Protein AF-M3AR26-F1 (afdb_monomer_lite)

Radius of gyration: 18.72 Å; chains: 1; bounding box: 49×41×53 Å

pLDDT: mean 81.19, std 11.2, range [50.22, 96.88]

Foldseek 3Di:
DQVLLLLLLVLLLLVLLLVLLVVLLVPADQDPDPCSCVDLSNLSNVLSVVSNVLSVVSNVLSVVVCVVVCQQVCWDQDPPPGIGRNSCVSNVDNDPLSVLLSVQSDDDNLLSLLSVLQVLVVLLVVLVVVVVVDDPDDDDDCCRPPVSCSSPDPVSVVSSVSSVVSSVVVCVVVVPDCVDPVNVSSVVSNVSSVVSSVVSDDDD

InterPro domains:
  IPR016084 Haem oxygenase-like, multi-helical [G3DSA:1.20.910.10] (1-202)
  IPR016084 Haem oxygenase-like, multi-helical [SSF48613] (2-202)
  IPR053261 Regulatory protein for polyketide-peptide biosynthesis [PTHR41813] (2-204)

Sequence (204 aa):
PKLKRWLAQDRIYALSYTTFIGSLLSQISIPHGSNRETSIEWRVVDILIEGLGNIRGEIALFESSAREEGWLEERRFVRGVGLRGSWEVAACWSSPQTRNYQDLFAGAILVGLTILWAPEECYLRAWRFALGKVKVGKEADVMQRVFIPNWSSREFETFVRKLGGLVNEMATKCGVEERGWVWKECEAAWRQVIWVEKEFWPDV

Secondary structure (DSSP, 8-state):
-HHHHHHHHHHHHHHHHHHHHHHHHHH-----STTGGGSHHHHHHHHHHHHHHHHHHHHHHHHHHHHHTTTTTSEEEETTTEEEEHHHHHTSS--HHHHHHHHHT-S-HHHHHHHHHHHHHHHHHHHHHHHTTPPBTBPPPHIIIIIHHHHTSHHHHHHHHHHHHHHHHHHHHTT--TTSHHHHHHHHHHHHHHHHHHHHS---

Organism: Pseudocercospora fijiensis (strain CIRAD86) (NCBI:txid383855)

Structure (mmCIF, N/CA/C/O backbone):
data_AF-M3AR26-F1
#
_entry.id   AF-M3AR26-F1
#
loop_
_atom_site.group_PDB
_atom_site.id
_atom_site.type_symbol
_atom_site.label_atom_id
_atom_site.label_alt_id
_atom_site.label_comp_id
_atom_site.label_asym_id
_atom_site.label_entity_id
_atom_site.label_seq_id
_atom_site.pdbx_PDB_ins_code
_atom_site.Cartn_x
_atom_site.Cartn_y
_atom_site.Cartn_z
_atom_site.occupancy
_atom_site.B_iso_or_equiv
_atom_site.auth_seq_id
_atom_site.auth_comp_id
_atom_site.auth_asym_id
_atom_site.auth_atom_id
_atom_site.pdbx_PDB_model_num
ATOM 1 N N . PRO A 1 1 ? -16.736 -4.350 18.086 1.00 67.25 1 PRO A N 1
ATOM 2 C CA . PRO A 1 1 ? -16.211 -5.700 17.733 1.00 67.25 1 PRO A CA 1
ATOM 3 C C . PRO A 1 1 ? -15.681 -5.820 16.296 1.00 67.25 1 PRO A C 1
ATOM 5 O O . PRO A 1 1 ? -14.539 -6.230 16.132 1.00 67.25 1 PRO A O 1
ATOM 8 N N . LYS A 1 2 ? -16.476 -5.444 15.277 1.00 78.25 2 LYS A N 1
ATOM 9 C CA . LYS A 1 2 ? -16.055 -5.484 13.862 1.00 78.25 2 LYS A CA 1
ATOM 10 C C . LYS A 1 2 ? -14.875 -4.543 13.569 1.00 78.25 2 LYS A C 1
ATOM 12 O O . LYS A 1 2 ? -13.876 -5.003 13.039 1.00 78.25 2 LYS A O 1
ATOM 17 N N . LEU A 1 3 ? -14.937 -3.293 14.046 1.00 78.06 3 LEU A N 1
ATOM 18 C CA . LEU A 1 3 ? -13.850 -2.310 13.909 1.00 78.06 3 LEU A CA 1
ATOM 19 C C . LEU A 1 3 ? -12.515 -2.801 14.494 1.00 78.06 3 LEU A C 1
ATOM 21 O O . LEU A 1 3 ? -11.509 -2.815 13.801 1.00 78.06 3 LEU A O 1
ATOM 25 N N . LYS A 1 4 ? -12.526 -3.280 15.748 1.00 78.50 4 LYS A N 1
ATOM 26 C CA . LYS A 1 4 ? -11.337 -3.853 16.407 1.00 78.50 4 LYS A CA 1
ATOM 27 C C . LYS A 1 4 ? -10.718 -4.995 15.591 1.00 78.50 4 LYS A C 1
ATOM 29 O O . LYS A 1 4 ? -9.504 -5.115 15.525 1.00 78.50 4 LYS A O 1
ATOM 34 N N . ARG A 1 5 ? -11.559 -5.844 14.988 1.00 81.44 5 ARG A N 1
ATOM 35 C CA . ARG A 1 5 ? -11.109 -6.972 14.167 1.00 81.44 5 ARG A CA 1
ATOM 36 C C . ARG A 1 5 ? -10.517 -6.508 12.841 1.00 81.44 5 ARG A C 1
ATOM 38 O O . ARG A 1 5 ? -9.477 -7.025 12.467 1.00 81.44 5 ARG A O 1
ATOM 45 N N . TRP A 1 6 ? -11.155 -5.550 12.173 1.00 84.19 6 TRP A N 1
ATOM 46 C CA . TRP A 1 6 ? -10.640 -4.960 10.938 1.00 84.19 6 TRP A CA 1
ATOM 47 C C . TRP A 1 6 ? -9.276 -4.297 11.176 1.00 84.19 6 TRP A C 1
ATOM 49 O O . TRP A 1 6 ? -8.302 -4.712 10.565 1.00 84.19 6 TRP A O 1
ATOM 59 N N . LEU A 1 7 ? -9.163 -3.414 12.174 1.00 82.94 7 LEU A N 1
ATOM 60 C CA . LEU A 1 7 ? -7.901 -2.758 12.543 1.00 82.94 7 LEU A CA 1
ATOM 61 C C . LEU A 1 7 ? -6.782 -3.761 12.882 1.00 82.94 7 LEU A C 1
ATOM 63 O O . LEU A 1 7 ? -5.627 -3.564 12.516 1.00 82.94 7 LEU A O 1
ATOM 67 N N . ALA A 1 8 ? -7.109 -4.858 13.570 1.00 81.19 8 ALA A N 1
ATOM 68 C CA . ALA A 1 8 ? -6.124 -5.886 13.896 1.00 81.19 8 ALA A CA 1
ATOM 69 C C . ALA A 1 8 ? -5.601 -6.617 12.648 1.00 81.19 8 ALA A C 1
ATOM 71 O O . ALA A 1 8 ? -4.424 -6.969 12.596 1.00 81.19 8 ALA A O 1
ATOM 72 N N . GLN A 1 9 ? -6.460 -6.839 11.649 1.00 83.56 9 GLN A N 1
ATOM 73 C CA . GLN A 1 9 ? -6.069 -7.431 10.367 1.00 83.56 9 GLN A CA 1
ATOM 74 C C . GLN A 1 9 ? -5.289 -6.437 9.504 1.00 83.56 9 GLN A C 1
ATOM 76 O O . GLN A 1 9 ? -4.297 -6.826 8.892 1.00 83.56 9 GLN A O 1
ATOM 81 N N . ASP A 1 10 ? -5.677 -5.164 9.533 1.00 82.38 10 ASP A N 1
ATOM 82 C CA . ASP A 1 10 ? -4.990 -4.075 8.835 1.00 82.38 10 ASP A CA 1
ATOM 83 C C . ASP A 1 10 ? -3.559 -3.896 9.347 1.00 82.38 10 ASP A C 1
ATOM 85 O O . ASP A 1 10 ? -2.609 -3.797 8.576 1.00 82.38 10 ASP A O 1
ATOM 89 N N . ARG A 1 11 ? -3.353 -4.047 10.660 1.00 84.06 11 ARG A N 1
ATOM 90 C CA . ARG A 1 11 ? -2.006 -4.092 11.236 1.00 84.06 11 ARG A CA 1
ATOM 91 C C . ARG A 1 11 ? -1.173 -5.280 10.730 1.00 84.06 11 ARG A C 1
ATOM 93 O O . ARG A 1 11 ? 0.025 -5.124 10.512 1.00 84.06 11 ARG A O 1
ATOM 100 N N . ILE A 1 12 ? -1.747 -6.477 10.573 1.00 81.62 12 ILE A N 1
ATOM 101 C CA . ILE A 1 12 ? -1.003 -7.647 10.050 1.00 81.62 12 ILE A CA 1
ATOM 102 C C . ILE A 1 12 ? -0.620 -7.430 8.585 1.00 81.62 12 ILE A C 1
ATOM 104 O O . ILE A 1 12 ? 0.501 -7.751 8.175 1.00 81.62 12 ILE A O 1
ATOM 108 N N . TYR A 1 13 ? -1.546 -6.873 7.809 1.00 80.81 13 TYR A N 1
ATOM 109 C CA . TYR A 1 13 ? -1.295 -6.443 6.443 1.00 80.81 13 TYR A CA 1
ATOM 110 C C . TYR A 1 13 ? -0.130 -5.435 6.394 1.00 80.81 13 TYR A C 1
ATOM 112 O O . TYR A 1 13 ? 0.878 -5.704 5.736 1.00 80.81 13 TYR A O 1
ATOM 120 N N . ALA A 1 14 ? -0.183 -4.375 7.206 1.00 82.25 14 ALA A N 1
ATOM 121 C CA . ALA A 1 14 ? 0.853 -3.345 7.303 1.00 82.25 14 ALA A CA 1
ATOM 122 C C . ALA A 1 14 ? 2.243 -3.897 7.681 1.00 82.25 14 ALA A C 1
ATOM 124 O O . ALA A 1 14 ? 3.266 -3.497 7.121 1.00 82.25 14 ALA A O 1
ATOM 125 N N . LEU A 1 15 ? 2.304 -4.874 8.592 1.00 81.31 15 LEU A N 1
ATOM 126 C CA . LEU A 1 15 ? 3.561 -5.550 8.942 1.00 81.31 15 LEU A CA 1
ATOM 127 C C . LEU A 1 15 ? 4.181 -6.282 7.743 1.00 81.31 15 LEU A C 1
ATOM 129 O O . LEU A 1 15 ? 5.400 -6.282 7.577 1.00 81.31 15 LEU A O 1
ATOM 133 N N . SER A 1 16 ? 3.347 -6.874 6.890 1.00 82.81 16 SER A N 1
ATOM 134 C CA . SER A 1 16 ? 3.792 -7.615 5.702 1.00 82.81 16 SER A CA 1
ATOM 135 C C . SER A 1 16 ? 4.307 -6.682 4.605 1.00 82.81 16 SER A C 1
ATOM 137 O O . SER A 1 16 ? 5.255 -7.016 3.894 1.00 82.81 16 SER A O 1
ATOM 139 N N . TYR A 1 17 ? 3.739 -5.478 4.535 1.00 83.88 17 TYR A N 1
ATOM 140 C CA . TYR A 1 17 ? 4.161 -4.397 3.647 1.00 83.88 17 TYR A CA 1
ATOM 141 C C . TYR A 1 17 ? 5.643 -4.032 3.817 1.00 83.88 17 TYR A C 1
ATOM 143 O O . TYR A 1 17 ? 6.342 -3.762 2.844 1.00 83.88 17 TYR A O 1
ATOM 151 N N . THR A 1 18 ? 6.157 -4.091 5.052 1.00 84.94 18 THR A N 1
ATOM 152 C CA . THR A 1 18 ? 7.571 -3.797 5.347 1.00 84.94 18 THR A CA 1
ATOM 153 C C . THR A 1 18 ? 8.504 -4.788 4.647 1.00 84.94 18 THR A C 1
ATOM 155 O O . THR A 1 18 ? 9.468 -4.392 3.990 1.00 84.94 18 THR A O 1
ATOM 158 N N . THR A 1 19 ? 8.211 -6.086 4.758 1.00 85.75 19 THR A N 1
ATOM 159 C CA . THR A 1 19 ? 8.996 -7.138 4.099 1.00 85.75 19 THR A CA 1
ATOM 160 C C . THR A 1 19 ? 8.861 -7.057 2.582 1.00 85.75 19 THR A C 1
ATOM 162 O O . THR A 1 19 ? 9.853 -7.218 1.871 1.00 85.75 19 THR A O 1
ATOM 165 N N . PHE A 1 20 ? 7.662 -6.748 2.085 1.00 87.00 20 PHE A N 1
ATOM 166 C CA . PHE A 1 20 ? 7.419 -6.565 0.661 1.00 87.00 20 PHE A CA 1
ATOM 167 C C . PHE A 1 20 ? 8.247 -5.425 0.066 1.00 87.00 20 PHE A C 1
ATOM 169 O O . PHE A 1 20 ? 8.997 -5.660 -0.882 1.00 87.00 20 PHE A O 1
ATOM 176 N N . ILE A 1 21 ? 8.196 -4.224 0.649 1.00 89.00 21 ILE A N 1
ATOM 177 C CA . ILE A 1 21 ? 9.002 -3.092 0.174 1.00 89.00 21 ILE A CA 1
ATOM 178 C C . ILE A 1 21 ? 10.500 -3.423 0.248 1.00 89.00 21 ILE A C 1
ATOM 180 O O . ILE A 1 21 ? 11.241 -3.115 -0.685 1.00 89.00 21 ILE A O 1
ATOM 184 N N . GLY A 1 22 ? 10.947 -4.115 1.302 1.00 88.12 22 GLY A N 1
ATOM 185 C CA . GLY A 1 22 ? 12.322 -4.613 1.393 1.00 88.12 22 GLY A CA 1
ATOM 186 C C . GLY A 1 22 ? 12.714 -5.510 0.211 1.00 88.12 22 GLY A C 1
ATOM 187 O O . GLY A 1 22 ? 13.807 -5.368 -0.339 1.00 88.12 22 GLY A O 1
ATOM 188 N N . SER A 1 23 ? 11.807 -6.384 -0.236 1.00 89.00 23 SER A N 1
ATOM 189 C CA . SER A 1 23 ? 12.031 -7.220 -1.420 1.00 89.00 23 SER A CA 1
ATOM 190 C C . SER A 1 23 ? 12.115 -6.399 -2.713 1.00 89.00 23 SER A C 1
ATOM 192 O O . SER A 1 23 ? 12.981 -6.678 -3.539 1.00 89.00 23 SER A O 1
ATOM 194 N N . LEU A 1 24 ? 11.306 -5.344 -2.872 1.00 87.81 24 LEU A N 1
ATOM 195 C CA . LEU A 1 24 ? 11.364 -4.458 -4.043 1.00 87.81 24 LEU A CA 1
ATOM 196 C C . LEU A 1 24 ? 12.667 -3.660 -4.080 1.00 87.81 24 LEU A C 1
ATOM 198 O O . LEU A 1 24 ? 13.322 -3.609 -5.119 1.00 87.81 24 LEU A O 1
ATOM 202 N N . LEU A 1 25 ? 13.081 -3.107 -2.937 1.00 88.69 25 LEU A N 1
ATOM 203 C CA . LEU A 1 25 ? 14.361 -2.412 -2.795 1.00 88.69 25 LEU A CA 1
ATOM 204 C C . LEU A 1 25 ? 15.532 -3.312 -3.200 1.00 88.69 25 LEU A C 1
ATOM 206 O O . LEU A 1 25 ? 16.446 -2.854 -3.879 1.00 88.69 25 LEU A O 1
ATOM 210 N N . SER A 1 26 ? 15.482 -4.601 -2.848 1.00 87.38 26 SER A N 1
ATOM 211 C CA . SER A 1 26 ? 16.547 -5.551 -3.191 1.00 87.38 26 SER A CA 1
ATOM 212 C C . SER A 1 26 ? 16.692 -5.822 -4.697 1.00 87.38 26 SER A C 1
ATOM 214 O O . SER A 1 26 ? 17.745 -6.286 -5.129 1.00 87.38 26 SER A O 1
ATOM 216 N N . GLN A 1 27 ? 15.662 -5.529 -5.501 1.00 82.31 27 GLN A N 1
ATOM 217 C CA . GLN A 1 27 ? 15.676 -5.719 -6.956 1.00 82.31 27 GLN A CA 1
ATOM 218 C C . GLN A 1 27 ? 16.223 -4.500 -7.719 1.00 82.31 27 GLN A C 1
ATOM 220 O O . GLN A 1 27 ? 16.493 -4.602 -8.916 1.00 82.31 27 GLN A O 1
ATOM 225 N N . ILE A 1 28 ? 16.370 -3.342 -7.066 1.00 81.94 28 ILE A N 1
ATOM 226 C CA . ILE A 1 28 ? 16.765 -2.096 -7.733 1.00 81.94 28 ILE A CA 1
ATOM 227 C C . ILE A 1 28 ? 18.286 -1.987 -7.800 1.00 81.94 28 ILE A C 1
ATOM 229 O O . ILE A 1 28 ? 18.977 -2.005 -6.783 1.00 81.94 28 ILE A O 1
ATOM 233 N N . SER A 1 29 ? 18.808 -1.785 -9.009 1.00 74.06 29 SER A N 1
ATOM 234 C CA . SER A 1 29 ? 20.205 -1.412 -9.222 1.00 74.06 29 SER A CA 1
ATOM 235 C C . SER A 1 29 ? 20.308 0.099 -9.426 1.00 74.06 29 SER A C 1
ATOM 237 O O . SER A 1 29 ? 19.853 0.625 -10.438 1.00 74.06 29 SER A O 1
ATOM 239 N N . ILE A 1 30 ? 20.877 0.812 -8.450 1.00 74.06 30 ILE A N 1
ATOM 240 C CA . ILE A 1 30 ? 21.045 2.267 -8.531 1.00 74.06 30 ILE A CA 1
ATOM 241 C C . ILE A 1 30 ? 22.207 2.603 -9.483 1.00 74.06 30 ILE A C 1
ATOM 243 O O . ILE A 1 30 ? 23.325 2.127 -9.259 1.00 74.06 30 ILE A O 1
ATOM 247 N N . PRO A 1 31 ? 22.004 3.470 -10.495 1.00 70.25 31 PRO A N 1
ATOM 248 C CA . PRO A 1 31 ? 23.080 3.907 -11.379 1.00 70.25 31 PRO A CA 1
ATOM 249 C C . PRO A 1 31 ? 24.221 4.616 -10.629 1.00 70.25 31 PRO A C 1
ATOM 251 O O . PRO A 1 31 ? 23.993 5.445 -9.749 1.00 70.25 31 PRO A O 1
ATOM 254 N N . HIS A 1 32 ? 25.471 4.358 -11.024 1.00 65.38 32 HIS A N 1
ATOM 255 C CA . HIS A 1 32 ? 26.661 4.967 -10.402 1.00 65.38 32 HIS A CA 1
ATOM 256 C C . HIS A 1 32 ? 27.011 6.372 -10.933 1.00 65.38 32 HIS A C 1
ATOM 258 O O . HIS A 1 32 ? 27.933 7.010 -10.426 1.00 65.38 32 HIS A O 1
ATOM 264 N N . GLY A 1 33 ? 26.303 6.855 -11.958 1.00 70.88 33 GLY A N 1
ATOM 265 C CA . GLY A 1 33 ? 26.574 8.138 -12.611 1.00 70.88 33 GLY A CA 1
ATOM 266 C C . GLY A 1 33 ? 26.320 9.359 -11.720 1.00 70.88 33 GLY A C 1
ATOM 267 O O . GLY A 1 33 ? 25.602 9.302 -10.721 1.00 70.88 33 GLY A O 1
ATOM 268 N N . SER A 1 34 ? 26.882 10.504 -12.113 1.00 69.00 34 SER A N 1
ATOM 269 C CA . SER A 1 34 ? 26.680 11.793 -11.430 1.00 69.00 34 SER A CA 1
ATOM 270 C C . SER A 1 34 ? 25.241 12.314 -11.515 1.00 69.00 34 SER A C 1
ATOM 272 O O . SER A 1 34 ? 24.845 13.143 -10.707 1.00 69.00 34 SER A O 1
ATOM 274 N N . ASN A 1 35 ? 24.443 11.805 -12.455 1.00 72.62 35 ASN A N 1
ATOM 275 C CA . ASN A 1 35 ? 23.028 12.125 -12.637 1.00 72.62 35 ASN A CA 1
ATOM 276 C C . ASN A 1 35 ? 22.079 11.099 -11.989 1.00 72.62 35 ASN A C 1
ATOM 278 O O . ASN A 1 35 ? 20.895 11.081 -12.310 1.00 72.62 35 ASN A O 1
ATOM 282 N N . ARG A 1 36 ? 22.565 10.229 -11.092 1.00 73.69 36 ARG A N 1
ATOM 283 C CA . ARG A 1 36 ? 21.733 9.173 -10.488 1.00 73.69 36 ARG A CA 1
ATOM 284 C C . ARG A 1 36 ? 20.484 9.701 -9.779 1.00 73.69 36 ARG A C 1
ATOM 286 O O . ARG A 1 36 ? 19.463 9.036 -9.828 1.00 73.69 36 ARG A O 1
ATOM 293 N N . GLU A 1 37 ? 20.526 10.897 -9.194 1.00 78.00 37 GLU A N 1
ATOM 294 C CA . GLU A 1 37 ? 19.394 11.497 -8.465 1.00 78.00 37 GLU A CA 1
ATOM 295 C C . GLU A 1 37 ? 18.187 11.799 -9.370 1.00 78.00 37 GLU A C 1
ATOM 297 O O . GLU A 1 37 ? 17.056 11.874 -8.901 1.00 78.00 37 GLU A O 1
ATOM 302 N N . THR A 1 38 ? 18.402 11.929 -10.684 1.00 82.00 38 THR A N 1
ATOM 303 C CA . THR A 1 38 ? 17.321 12.121 -11.664 1.00 82.00 38 THR A CA 1
ATOM 304 C C . THR A 1 38 ? 16.878 10.815 -12.325 1.00 82.00 38 THR A C 1
ATOM 306 O O . THR A 1 38 ? 15.926 10.811 -13.113 1.00 82.00 38 THR A O 1
ATOM 309 N N . SER A 1 39 ? 17.543 9.698 -12.007 1.00 79.62 39 SER A N 1
ATOM 310 C CA . SER A 1 39 ? 17.180 8.373 -12.509 1.00 79.62 39 SER A CA 1
ATOM 311 C C . SER A 1 39 ? 15.840 7.911 -11.936 1.00 79.62 39 SER A C 1
ATOM 313 O O . SER A 1 39 ? 15.402 8.350 -10.867 1.00 79.62 39 SER A O 1
ATOM 315 N N . ILE A 1 40 ? 15.160 7.024 -12.664 1.00 81.50 40 ILE A N 1
ATOM 316 C CA . ILE A 1 40 ? 13.894 6.476 -12.172 1.00 81.50 40 ILE A CA 1
ATOM 317 C C . ILE A 1 40 ? 14.143 5.527 -11.005 1.00 81.50 40 ILE A C 1
ATOM 319 O O . ILE A 1 40 ? 13.370 5.520 -10.060 1.00 81.50 40 ILE A O 1
ATOM 323 N N . GLU A 1 41 ? 15.250 4.796 -11.034 1.00 81.62 41 GLU A N 1
ATOM 324 C CA . GLU A 1 41 ? 15.686 3.871 -9.998 1.00 81.62 41 GLU A CA 1
ATOM 325 C C . GLU A 1 41 ? 15.853 4.598 -8.663 1.00 81.62 41 GLU A C 1
ATOM 327 O O . GLU A 1 41 ? 15.333 4.140 -7.650 1.00 81.62 41 GLU A O 1
ATOM 332 N N . TRP A 1 42 ? 16.493 5.772 -8.669 1.00 85.75 42 TRP A N 1
ATOM 333 C CA . TRP A 1 42 ? 16.645 6.603 -7.472 1.00 85.75 42 TRP A CA 1
ATOM 334 C C . TRP A 1 42 ? 15.299 7.091 -6.934 1.00 85.75 42 TRP A C 1
ATOM 336 O O . TRP A 1 42 ? 15.006 6.929 -5.755 1.00 85.75 42 TRP A O 1
ATOM 346 N N . ARG A 1 43 ? 14.427 7.602 -7.811 1.00 89.94 43 ARG A N 1
ATOM 347 C CA . ARG A 1 43 ? 13.085 8.065 -7.417 1.00 89.94 43 ARG A CA 1
ATOM 348 C C . ARG A 1 43 ? 12.181 6.927 -6.931 1.00 89.94 43 ARG A C 1
ATOM 350 O O . ARG A 1 43 ? 11.336 7.147 -6.067 1.00 89.94 43 ARG A O 1
ATOM 357 N N . VAL A 1 44 ? 12.345 5.720 -7.474 1.00 85.94 44 VAL A N 1
ATOM 358 C CA . VAL A 1 44 ? 11.653 4.514 -7.002 1.00 85.94 44 VAL A CA 1
ATOM 359 C C . VAL A 1 44 ? 12.179 4.112 -5.622 1.00 85.94 44 VAL A C 1
ATOM 361 O O . VAL A 1 44 ? 11.388 3.777 -4.749 1.00 85.94 44 VAL A O 1
ATOM 364 N N . VAL A 1 45 ? 13.486 4.193 -5.369 1.00 89.31 45 VAL A N 1
ATOM 365 C CA . VAL A 1 45 ? 14.030 3.976 -4.018 1.00 89.31 45 VAL A CA 1
ATOM 366 C C . VAL A 1 45 ? 13.467 5.003 -3.034 1.00 89.31 45 VAL A C 1
ATOM 368 O O . VAL A 1 45 ? 12.999 4.610 -1.966 1.00 89.31 45 VAL A O 1
ATOM 371 N N . ASP A 1 46 ? 13.425 6.284 -3.407 1.00 92.56 46 ASP A N 1
ATOM 372 C CA . ASP A 1 46 ? 12.878 7.348 -2.558 1.00 92.56 46 ASP A CA 1
ATOM 373 C C . ASP A 1 46 ? 11.407 7.090 -2.191 1.00 92.56 46 ASP A C 1
ATOM 375 O O . ASP A 1 46 ? 11.056 7.161 -1.013 1.00 92.56 46 ASP A O 1
ATOM 379 N N . ILE A 1 47 ? 10.549 6.722 -3.157 1.00 92.75 47 ILE A N 1
ATOM 380 C CA . ILE A 1 47 ? 9.127 6.455 -2.867 1.00 92.75 47 ILE A CA 1
ATOM 381 C C . ILE A 1 47 ? 8.935 5.192 -2.018 1.00 92.75 47 ILE A C 1
ATOM 383 O O . ILE A 1 47 ? 8.028 5.141 -1.190 1.00 92.75 47 ILE A O 1
ATOM 387 N N . LEU A 1 48 ? 9.788 4.176 -2.185 1.00 92.31 48 LEU A N 1
ATOM 388 C CA . LEU A 1 48 ? 9.757 2.963 -1.366 1.00 92.31 48 LEU A CA 1
ATOM 389 C C . LEU A 1 48 ? 10.192 3.258 0.078 1.00 92.31 48 LEU A C 1
ATOM 391 O O . LEU A 1 48 ? 9.579 2.755 1.020 1.00 92.31 48 LEU A O 1
ATOM 395 N N . ILE A 1 49 ? 11.202 4.110 0.273 1.00 92.62 49 ILE A N 1
ATOM 396 C CA . ILE A 1 49 ? 11.617 4.579 1.604 1.00 92.62 49 ILE A CA 1
ATOM 397 C C . ILE A 1 49 ? 10.520 5.443 2.242 1.00 92.62 49 ILE A C 1
ATOM 399 O O . ILE A 1 49 ? 10.219 5.258 3.423 1.00 92.62 49 ILE A O 1
ATOM 403 N N . GLU A 1 50 ? 9.890 6.341 1.477 1.00 92.50 50 GLU A N 1
ATOM 404 C CA . GLU A 1 50 ? 8.730 7.126 1.925 1.00 92.50 50 GLU A CA 1
ATOM 405 C C . GLU A 1 50 ? 7.588 6.191 2.366 1.00 92.50 50 GLU A C 1
ATOM 407 O O . GLU A 1 50 ? 7.073 6.330 3.474 1.00 92.50 50 GLU A O 1
ATOM 412 N N . GLY A 1 51 ? 7.278 5.159 1.572 1.00 89.44 51 GLY A N 1
ATOM 413 C CA . GLY A 1 51 ? 6.290 4.128 1.904 1.00 89.44 51 GLY A CA 1
ATOM 414 C C . GLY A 1 51 ? 6.617 3.349 3.185 1.00 89.44 51 GLY A C 1
ATOM 415 O O . GLY A 1 51 ? 5.734 3.130 4.014 1.00 89.44 51 GLY A O 1
ATOM 416 N N . LEU A 1 52 ? 7.887 2.988 3.409 1.00 90.75 52 LEU A N 1
ATOM 417 C CA . LEU A 1 52 ? 8.335 2.373 4.669 1.00 90.75 52 LEU A CA 1
ATOM 418 C C . LEU A 1 52 ? 8.147 3.305 5.872 1.00 90.75 52 LEU A C 1
ATOM 420 O O . LEU A 1 52 ? 7.772 2.855 6.958 1.00 90.75 52 LEU A O 1
ATOM 424 N N . GLY A 1 53 ? 8.419 4.598 5.693 1.00 91.31 53 GLY A N 1
ATOM 425 C CA . GLY A 1 53 ? 8.165 5.615 6.709 1.00 91.31 53 GLY A CA 1
ATOM 426 C C . GLY A 1 53 ? 6.680 5.704 7.054 1.00 91.31 53 GLY A C 1
ATOM 427 O O . GLY A 1 53 ? 6.323 5.643 8.234 1.00 91.31 53 GLY A O 1
ATOM 428 N N . ASN A 1 54 ? 5.830 5.766 6.027 1.00 88.94 54 ASN A N 1
ATOM 429 C CA . ASN A 1 54 ? 4.379 5.853 6.162 1.00 88.94 54 ASN A CA 1
ATOM 430 C C . ASN A 1 54 ? 3.817 4.632 6.897 1.00 88.94 54 ASN A C 1
ATOM 432 O O . ASN A 1 54 ? 3.190 4.795 7.942 1.00 88.94 54 ASN A O 1
ATOM 436 N N . ILE A 1 55 ? 4.128 3.411 6.446 1.00 87.00 55 ILE A N 1
ATOM 437 C CA . ILE A 1 55 ? 3.566 2.197 7.055 1.00 87.00 55 ILE A CA 1
ATOM 438 C C . ILE A 1 55 ? 4.029 1.997 8.503 1.00 87.00 55 ILE A C 1
ATOM 440 O O . ILE A 1 55 ? 3.273 1.533 9.357 1.00 87.00 55 ILE A O 1
ATOM 444 N N . ARG A 1 56 ? 5.262 2.404 8.829 1.00 88.44 56 ARG A N 1
ATOM 445 C CA . ARG A 1 56 ? 5.747 2.400 10.214 1.00 88.44 56 ARG A CA 1
ATOM 446 C C . ARG A 1 56 ? 4.975 3.400 11.078 1.00 88.44 56 ARG A C 1
ATOM 448 O O . ARG A 1 56 ? 4.684 3.097 12.236 1.00 88.44 56 ARG A O 1
ATOM 455 N N . GLY A 1 57 ? 4.652 4.570 10.527 1.00 87.38 57 GLY A N 1
ATOM 456 C CA . GLY A 1 57 ? 3.779 5.555 11.162 1.00 87.38 57 GLY A CA 1
ATOM 457 C C . GLY A 1 57 ? 2.373 5.005 11.405 1.00 87.38 57 GLY A C 1
ATOM 458 O O . GLY A 1 57 ? 1.851 5.145 12.508 1.00 87.38 57 GLY A O 1
ATOM 459 N N . GLU A 1 58 ? 1.801 4.302 10.429 1.00 87.75 58 GLU A N 1
ATOM 460 C CA . GLU A 1 58 ? 0.480 3.672 10.546 1.00 87.75 58 GLU A CA 1
ATOM 461 C C . GLU A 1 58 ? 0.448 2.569 11.606 1.00 87.75 58 GLU A C 1
ATOM 463 O O . GLU A 1 58 ? -0.457 2.541 12.437 1.00 87.75 58 GLU A O 1
ATOM 468 N N . ILE A 1 59 ? 1.468 1.706 11.668 1.00 86.25 59 ILE A N 1
ATOM 469 C CA . ILE A 1 59 ? 1.587 0.701 12.736 1.00 86.25 59 ILE A CA 1
ATOM 470 C C . ILE A 1 59 ? 1.602 1.375 14.114 1.00 86.25 59 ILE A C 1
ATOM 472 O O . ILE A 1 59 ? 0.884 0.940 15.017 1.00 86.25 59 ILE A O 1
ATOM 476 N N . ALA A 1 60 ? 2.372 2.456 14.272 1.00 87.94 60 ALA A N 1
ATOM 477 C CA . ALA A 1 60 ? 2.405 3.215 15.519 1.00 87.94 60 ALA A CA 1
ATOM 478 C C . ALA A 1 60 ? 1.045 3.859 15.839 1.00 87.94 60 ALA A C 1
ATOM 480 O O . ALA A 1 60 ? 0.620 3.824 16.994 1.00 87.94 60 ALA A O 1
ATOM 481 N N . LEU A 1 61 ? 0.346 4.381 14.826 1.00 88.12 61 LEU A N 1
ATOM 482 C CA . LEU A 1 61 ? -0.997 4.950 14.942 1.00 88.12 61 LEU A CA 1
ATOM 483 C C . LEU A 1 61 ? -2.025 3.905 15.400 1.00 88.12 61 LEU A C 1
ATOM 485 O O . LEU A 1 61 ? -2.850 4.181 16.274 1.00 88.12 61 LEU A O 1
ATOM 489 N N . PHE A 1 62 ? -1.975 2.689 14.847 1.00 84.38 62 PHE A N 1
ATOM 490 C CA . PHE A 1 62 ? -2.836 1.583 15.268 1.00 84.38 62 PHE A CA 1
ATOM 491 C C . PHE A 1 62 ? -2.588 1.203 16.725 1.00 84.38 62 PHE A C 1
ATOM 493 O O . PHE A 1 62 ? -3.531 1.012 17.493 1.00 84.38 62 PHE A O 1
ATOM 500 N N . GLU A 1 63 ? -1.320 1.098 17.116 1.00 84.44 63 GLU A N 1
ATOM 501 C CA . GLU A 1 63 ? -0.929 0.698 18.466 1.00 84.44 63 GLU A CA 1
ATOM 502 C C . GLU A 1 63 ? -1.238 1.771 19.513 1.00 84.44 63 GLU A C 1
ATOM 504 O O . GLU A 1 63 ? -1.670 1.427 20.618 1.00 84.44 63 GLU A O 1
ATOM 509 N N . SER A 1 64 ? -1.072 3.057 19.182 1.00 86.94 64 SER A N 1
ATOM 510 C CA . SER A 1 64 ? -1.469 4.159 20.064 1.00 86.94 64 SER A CA 1
ATOM 511 C C . SER A 1 64 ? -2.985 4.209 20.226 1.00 86.94 64 SER A C 1
ATOM 513 O O . SER A 1 64 ? -3.466 4.242 21.357 1.00 86.94 64 SER A O 1
ATOM 515 N N . SER A 1 65 ? -3.737 4.087 19.127 1.00 83.62 65 SER A N 1
ATOM 516 C CA . SER A 1 65 ? -5.205 4.058 19.153 1.00 83.62 65 SER A CA 1
ATOM 517 C C . SER A 1 65 ? -5.728 2.884 19.986 1.00 83.62 65 SER A C 1
ATOM 519 O O . SER A 1 65 ? -6.590 3.056 20.842 1.00 83.62 65 SER A O 1
ATOM 521 N N . ALA A 1 66 ? -5.168 1.682 19.807 1.00 81.75 66 ALA A N 1
ATOM 522 C CA . ALA A 1 66 ? -5.563 0.506 20.583 1.00 81.75 66 ALA A CA 1
ATOM 523 C C . ALA A 1 66 ? -5.266 0.653 22.087 1.00 81.75 66 ALA A C 1
ATOM 525 O O . ALA A 1 66 ? -5.992 0.092 22.914 1.00 81.75 66 ALA A O 1
ATOM 526 N N . ARG A 1 67 ? -4.203 1.385 22.447 1.00 84.56 67 ARG A N 1
ATOM 527 C CA . ARG A 1 67 ? -3.846 1.682 23.839 1.00 84.56 67 ARG A CA 1
ATOM 528 C C . ARG A 1 67 ? -4.794 2.704 24.457 1.00 84.56 67 ARG A C 1
ATOM 530 O O . ARG A 1 67 ? -5.311 2.445 25.536 1.00 84.56 67 ARG A O 1
ATOM 537 N N . GLU A 1 68 ? -5.028 3.825 23.779 1.00 85.94 68 GLU A N 1
ATOM 538 C CA . GLU A 1 68 ? -5.920 4.897 24.247 1.00 85.94 68 GLU A CA 1
ATOM 539 C C . GLU A 1 68 ? -7.355 4.405 24.449 1.00 85.94 68 GLU A C 1
ATOM 541 O O . GLU A 1 68 ? -8.019 4.786 25.407 1.00 85.94 68 GLU A O 1
ATOM 546 N N . GLU A 1 69 ? -7.806 3.489 23.595 1.00 83.88 69 GLU A N 1
ATOM 547 C CA . GLU A 1 69 ? -9.139 2.898 23.680 1.00 83.88 69 GLU A CA 1
ATOM 548 C C . GLU A 1 69 ? -9.225 1.698 24.657 1.00 83.88 69 GLU A C 1
ATOM 550 O O . GLU A 1 69 ? -10.269 1.044 24.758 1.00 83.88 69 GLU A O 1
ATOM 555 N N . GLY A 1 70 ? -8.134 1.347 25.354 1.00 80.44 70 GLY A N 1
ATOM 556 C CA . GLY A 1 70 ? -8.091 0.274 26.362 1.00 80.44 70 GLY A CA 1
ATOM 557 C C . GLY A 1 70 ? -8.177 -1.157 25.804 1.00 80.44 70 GLY A C 1
ATOM 558 O O . GLY A 1 70 ? -8.447 -2.113 26.536 1.00 80.44 70 GLY A O 1
ATOM 559 N N . TRP A 1 71 ? -7.964 -1.366 24.500 1.00 79.50 71 TRP A N 1
ATOM 560 C CA . TRP A 1 71 ? -8.156 -2.681 23.860 1.00 79.50 71 TRP A CA 1
ATOM 561 C C . TRP A 1 71 ? -7.070 -3.700 24.216 1.00 79.50 71 TRP A C 1
ATOM 563 O O . TRP A 1 71 ? -7.300 -4.911 24.108 1.00 79.50 71 TRP A O 1
ATOM 573 N N . LEU A 1 72 ? -5.902 -3.216 24.642 1.00 71.44 72 LEU A N 1
ATOM 574 C CA . LEU A 1 72 ? -4.784 -4.040 25.108 1.00 71.44 72 LEU A CA 1
ATOM 575 C C . LEU A 1 72 ? -5.061 -4.675 26.483 1.00 71.44 72 LEU A C 1
ATOM 577 O O . LEU A 1 72 ? -4.548 -5.754 26.775 1.00 71.44 72 LEU A O 1
ATOM 581 N N . GLU A 1 73 ? -5.896 -4.037 27.302 1.00 71.94 73 GLU A N 1
ATOM 582 C CA . GLU A 1 73 ? -6.189 -4.446 28.682 1.00 71.94 73 GLU A CA 1
ATOM 583 C C . GLU A 1 73 ? -7.378 -5.420 28.764 1.00 71.94 73 GLU A C 1
ATOM 585 O O . GLU A 1 73 ? -7.415 -6.288 29.640 1.00 71.94 73 GLU A O 1
ATOM 590 N N . GLU A 1 74 ? -8.321 -5.344 27.814 1.00 72.12 74 GLU A N 1
ATOM 591 C CA . GLU A 1 74 ? -9.438 -6.290 27.674 1.00 72.12 74 GLU A CA 1
ATOM 592 C C . GLU A 1 74 ? -8.892 -7.697 27.375 1.00 72.12 74 GLU A C 1
ATOM 594 O O . GLU A 1 74 ? -8.442 -7.955 26.263 1.00 72.12 74 GLU A O 1
ATOM 599 N N . ARG A 1 75 ? -8.934 -8.638 28.327 1.00 75.88 75 ARG A N 1
ATOM 600 C CA . ARG A 1 75 ? -8.428 -10.006 28.105 1.00 75.88 75 ARG A CA 1
ATOM 601 C C . ARG A 1 75 ? -9.496 -10.968 27.589 1.00 75.88 75 ARG A C 1
ATOM 603 O O . ARG A 1 75 ? -10.637 -10.957 28.042 1.00 75.88 75 ARG A O 1
ATOM 610 N N . ARG A 1 76 ? -9.104 -11.866 26.682 1.00 69.56 76 ARG A N 1
ATOM 611 C CA . ARG A 1 76 ? -9.917 -12.984 26.180 1.00 69.56 76 ARG A CA 1
ATOM 612 C C . ARG A 1 76 ? -9.118 -14.281 26.153 1.00 69.56 76 ARG A C 1
ATOM 614 O O . ARG A 1 76 ? -7.932 -14.294 25.831 1.00 69.56 76 ARG A O 1
ATOM 621 N N . PHE A 1 77 ? -9.785 -15.383 26.479 1.00 72.44 77 PHE A N 1
ATOM 622 C CA . PHE A 1 77 ? -9.203 -16.718 26.384 1.00 72.44 77 PHE A CA 1
ATOM 623 C C . PHE A 1 77 ? -9.358 -17.279 24.967 1.00 72.44 77 PHE A C 1
ATOM 625 O O . PHE A 1 77 ? -10.458 -17.273 24.413 1.00 72.44 77 PHE A O 1
ATOM 632 N N . VAL A 1 78 ? -8.267 -17.796 24.402 1.00 67.88 78 VAL A N 1
ATOM 633 C CA . VAL A 1 78 ? -8.243 -18.466 23.096 1.00 67.88 78 VAL A CA 1
ATOM 634 C C . VAL A 1 78 ? -7.739 -19.892 23.268 1.00 67.88 78 VAL A C 1
ATOM 636 O O . VAL A 1 78 ? -6.647 -20.133 23.791 1.00 67.88 78 VAL A O 1
ATOM 639 N N . ARG A 1 79 ? -8.530 -20.859 22.795 1.00 57.59 79 ARG A N 1
ATOM 640 C CA . ARG A 1 79 ? -8.173 -22.281 22.833 1.00 57.59 79 ARG A CA 1
ATOM 641 C C . ARG A 1 79 ? -6.870 -22.514 22.054 1.00 57.59 79 ARG A C 1
ATOM 643 O O . ARG A 1 79 ? -6.790 -22.160 20.885 1.00 57.59 79 ARG A O 1
ATOM 650 N N . GLY A 1 80 ? -5.866 -23.102 22.708 1.00 60.97 80 GLY A N 1
ATOM 651 C CA . GLY A 1 80 ? -4.546 -23.380 22.119 1.00 60.97 80 GLY A CA 1
ATOM 652 C C . GLY A 1 80 ? -3.521 -22.240 22.216 1.00 60.97 80 GLY A C 1
ATOM 653 O O . GLY A 1 80 ? -2.361 -22.467 21.900 1.00 60.97 80 GLY A O 1
ATOM 654 N N . VAL A 1 81 ? -3.916 -21.047 22.682 1.00 59.06 81 VAL A N 1
ATOM 655 C CA . VAL A 1 81 ? -3.025 -19.870 22.804 1.00 59.06 81 VAL A CA 1
ATOM 656 C C . VAL A 1 81 ? -3.020 -19.284 24.226 1.00 59.06 81 VAL A C 1
ATOM 658 O O . VAL A 1 81 ? -2.035 -18.674 24.632 1.00 59.06 81 VAL A O 1
ATOM 661 N N . GLY A 1 82 ? -4.076 -19.506 25.018 1.00 71.62 82 GLY A N 1
ATOM 662 C CA . GLY A 1 82 ? -4.182 -19.037 26.405 1.00 71.62 82 GLY A CA 1
ATOM 663 C C . GLY A 1 82 ? -4.919 -17.700 26.547 1.00 71.62 82 GLY A C 1
ATOM 664 O O . GLY A 1 82 ? -5.695 -17.305 25.677 1.00 71.62 82 GLY A O 1
ATOM 665 N N . LEU A 1 83 ? -4.726 -17.023 27.684 1.00 68.25 83 LEU A N 1
ATOM 666 C CA . LEU A 1 83 ? -5.344 -15.727 27.990 1.00 68.25 83 LEU A CA 1
ATOM 667 C C . LEU A 1 83 ? -4.513 -14.593 27.356 1.00 68.25 83 LEU A C 1
ATOM 669 O O . LEU A 1 83 ? -3.370 -14.382 27.759 1.00 68.25 83 LEU A O 1
ATOM 673 N N . ARG A 1 84 ? -5.077 -13.851 26.398 1.00 66.56 84 ARG A N 1
ATOM 674 C CA . ARG A 1 84 ? -4.407 -12.741 25.686 1.00 66.56 84 ARG A CA 1
ATOM 675 C C . ARG A 1 84 ? -5.237 -11.463 25.686 1.00 66.56 84 ARG A C 1
ATOM 677 O O . ARG A 1 84 ? -6.426 -11.505 25.994 1.00 66.56 84 ARG A O 1
ATOM 684 N N . GLY A 1 85 ? -4.621 -10.335 25.331 1.00 60.50 85 GLY A N 1
ATOM 685 C CA . GLY A 1 85 ? -5.348 -9.086 25.072 1.00 60.50 85 GLY A CA 1
ATOM 686 C C . GLY A 1 85 ? -6.273 -9.220 23.856 1.00 60.50 85 GLY A C 1
ATOM 687 O O . GLY A 1 85 ? -5.959 -9.927 22.901 1.00 60.50 85 GLY A O 1
ATOM 688 N N . SER A 1 86 ? -7.426 -8.555 23.866 1.00 64.81 86 SER A N 1
ATOM 689 C CA . SER A 1 86 ? -8.479 -8.693 22.849 1.00 64.81 86 SER A CA 1
ATOM 690 C C . SER A 1 86 ? -7.992 -8.306 21.449 1.00 64.81 86 SER A C 1
ATOM 692 O O . SER A 1 86 ? -8.376 -8.938 20.464 1.00 64.81 86 SER A O 1
ATOM 694 N N . TRP A 1 87 ? -7.093 -7.321 21.382 1.00 62.00 87 TRP A N 1
ATOM 695 C CA . TRP A 1 87 ? -6.374 -6.911 20.181 1.00 62.00 87 TRP A CA 1
ATOM 696 C C . TRP A 1 87 ? -5.439 -8.006 19.651 1.00 62.00 87 TRP A C 1
ATOM 698 O O . TRP A 1 87 ? -5.482 -8.339 18.469 1.00 62.00 87 TRP A O 1
ATOM 708 N N . GLU A 1 88 ? -4.657 -8.640 20.530 1.00 62.44 88 GLU A N 1
ATOM 709 C CA . GLU A 1 88 ? -3.777 -9.753 20.152 1.00 62.44 88 GLU A CA 1
ATOM 710 C C . GLU A 1 88 ? -4.578 -10.956 19.646 1.00 62.44 88 GLU A C 1
ATOM 712 O O . GLU A 1 88 ? -4.178 -11.621 18.696 1.00 62.44 88 GLU A O 1
ATOM 717 N N . VAL A 1 89 ? -5.739 -11.221 20.250 1.00 62.31 89 VAL A N 1
ATOM 718 C CA . VAL A 1 89 ? -6.655 -12.275 19.797 1.00 62.31 89 VAL A CA 1
ATOM 719 C C . VAL A 1 89 ? -7.193 -11.972 18.399 1.00 62.31 89 VAL A C 1
ATOM 721 O O . VAL A 1 89 ? -7.258 -12.871 17.560 1.00 62.31 89 VAL A O 1
ATOM 724 N N . ALA A 1 90 ? -7.549 -10.716 18.122 1.00 58.69 90 ALA A N 1
ATOM 725 C CA . A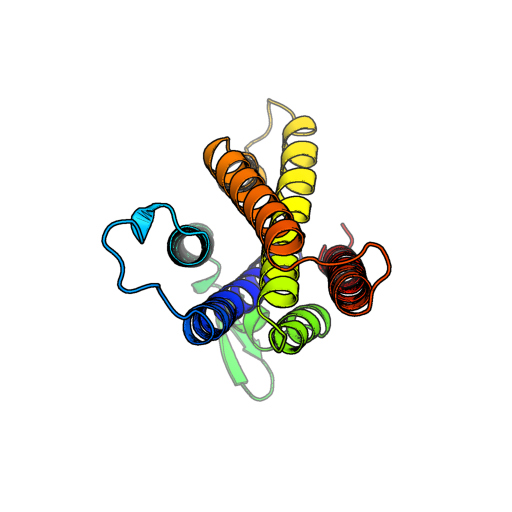LA A 1 90 ? -8.006 -10.288 16.803 1.00 58.69 90 ALA A CA 1
ATOM 726 C C . ALA A 1 90 ? -6.900 -10.357 15.731 1.00 58.69 90 ALA A C 1
ATOM 728 O O . ALA A 1 90 ? -7.213 -10.549 14.554 1.00 58.69 90 ALA A O 1
ATOM 729 N N . ALA A 1 91 ? -5.632 -10.263 16.147 1.00 58.56 91 ALA A N 1
ATOM 730 C CA . ALA A 1 91 ? -4.451 -10.384 15.297 1.00 58.56 91 ALA A CA 1
ATOM 731 C C . ALA A 1 91 ? -3.811 -11.795 15.298 1.00 58.56 91 ALA A C 1
ATOM 733 O O . ALA A 1 91 ? -2.745 -11.998 14.722 1.00 58.56 91 ALA A O 1
ATOM 734 N N . CYS A 1 92 ? -4.423 -12.787 15.955 1.00 53.16 92 CYS A N 1
ATOM 735 C CA . CYS A 1 92 ? -3.793 -14.096 16.168 1.00 53.16 92 CYS A CA 1
ATOM 736 C C . CYS A 1 92 ? -3.648 -14.920 14.875 1.00 53.16 92 CYS A C 1
ATOM 738 O O . CYS A 1 92 ? -2.823 -15.829 14.812 1.00 53.16 92 CYS A O 1
ATOM 740 N N . TRP A 1 93 ? -4.451 -14.611 13.854 1.00 53.59 93 TRP A N 1
ATOM 741 C CA . TRP A 1 93 ? -4.435 -15.291 12.563 1.00 53.59 93 TRP A CA 1
ATOM 742 C C . TRP A 1 93 ? -4.678 -14.280 11.446 1.00 53.59 93 TRP A C 1
ATOM 744 O O . TRP A 1 93 ? -5.648 -13.521 11.517 1.00 53.59 93 TRP A O 1
ATOM 754 N N . SER A 1 94 ? -3.840 -14.303 10.405 1.00 59.75 94 SER A N 1
ATOM 755 C CA . SER A 1 94 ? -4.136 -13.605 9.152 1.00 59.75 94 SER A CA 1
ATOM 756 C C . SER A 1 94 ? -5.416 -14.180 8.557 1.00 59.75 94 SER A C 1
ATOM 758 O O . SER A 1 94 ? -5.529 -15.400 8.382 1.00 59.75 94 SER A O 1
ATOM 760 N N . SER A 1 95 ? -6.369 -13.312 8.232 1.00 69.81 95 SER A N 1
ATOM 761 C CA . SER A 1 95 ? -7.530 -13.679 7.428 1.00 69.81 95 SER A CA 1
ATOM 762 C C . SER A 1 95 ? -7.081 -14.224 6.062 1.00 69.81 95 SER A C 1
ATOM 764 O O . SER A 1 95 ? -5.981 -13.888 5.607 1.00 69.81 95 SER A O 1
ATOM 766 N N . PRO A 1 96 ? -7.893 -15.057 5.385 1.00 72.69 96 PRO A N 1
ATOM 767 C CA . PRO A 1 96 ? -7.593 -15.484 4.018 1.00 72.69 96 PRO A CA 1
ATOM 768 C C . PRO A 1 96 ? -7.300 -14.304 3.079 1.00 72.69 96 PRO A C 1
ATOM 770 O O . PRO A 1 96 ? -6.387 -14.386 2.268 1.00 72.69 96 PRO A O 1
ATOM 773 N N . GLN A 1 97 ? -8.004 -13.182 3.242 1.00 73.56 97 GLN A N 1
ATOM 774 C CA . GLN A 1 97 ? -7.806 -11.945 2.487 1.00 73.56 97 GLN A CA 1
ATOM 775 C C . GLN A 1 97 ? -6.418 -11.342 2.745 1.00 73.56 97 GLN A C 1
ATOM 777 O O . GLN A 1 97 ? -5.658 -11.112 1.809 1.00 73.56 97 GLN A O 1
ATOM 782 N N . THR A 1 98 ? -6.044 -11.167 4.016 1.00 68.00 98 THR A N 1
ATOM 783 C CA . THR A 1 98 ? -4.709 -10.682 4.405 1.00 68.00 98 THR A CA 1
ATOM 784 C C . THR A 1 98 ? -3.603 -11.608 3.901 1.00 68.00 98 THR A C 1
ATOM 786 O O . THR A 1 98 ? -2.557 -11.136 3.468 1.00 68.00 98 THR A O 1
ATOM 789 N N . ARG A 1 99 ? -3.829 -12.926 3.916 1.00 66.19 99 ARG A N 1
ATOM 790 C CA . ARG A 1 99 ? -2.877 -13.902 3.374 1.00 66.19 99 ARG A CA 1
ATOM 791 C C . ARG A 1 99 ? -2.729 -13.780 1.858 1.00 66.19 99 ARG A C 1
ATOM 793 O O . ARG A 1 99 ? -1.611 -13.785 1.369 1.00 66.19 99 ARG A O 1
ATOM 800 N N . ASN A 1 100 ? -3.827 -13.573 1.134 1.00 64.62 100 ASN A N 1
ATOM 801 C CA . ASN A 1 100 ? -3.772 -13.353 -0.311 1.00 64.62 100 ASN A CA 1
ATOM 802 C C . ASN A 1 100 ? -2.956 -12.098 -0.675 1.00 64.62 100 ASN A C 1
ATOM 804 O O . ASN A 1 100 ? -2.261 -12.109 -1.686 1.00 64.62 100 ASN A O 1
ATOM 808 N N . TYR A 1 101 ? -2.982 -11.043 0.151 1.00 58.22 101 TYR A N 1
ATOM 809 C CA . TYR A 1 101 ? -2.058 -9.910 -0.007 1.00 58.22 101 TYR A CA 1
ATOM 810 C C . TYR A 1 101 ? -0.600 -10.305 0.213 1.00 58.22 101 TYR A C 1
ATOM 812 O O . TYR A 1 101 ? 0.258 -9.939 -0.584 1.00 58.22 101 TYR A O 1
ATOM 820 N N . GLN A 1 102 ? -0.323 -11.068 1.272 1.00 62.84 102 GLN A N 1
ATOM 821 C CA . GLN A 1 102 ? 1.025 -11.555 1.574 1.00 62.84 102 GLN A CA 1
ATOM 822 C C . GLN A 1 102 ? 1.604 -12.387 0.420 1.00 62.84 102 GLN A C 1
ATOM 824 O O . GLN A 1 102 ? 2.780 -12.238 0.094 1.00 62.84 102 GLN A O 1
ATOM 829 N N . ASP A 1 103 ? 0.776 -13.213 -0.221 1.00 56.72 103 ASP A N 1
ATOM 830 C CA . ASP A 1 103 ? 1.182 -14.090 -1.322 1.00 56.72 103 ASP A CA 1
ATOM 831 C C . ASP A 1 103 ? 1.419 -13.327 -2.641 1.00 56.72 103 ASP A C 1
ATOM 833 O O . ASP A 1 103 ? 2.252 -13.732 -3.451 1.00 56.72 103 ASP A O 1
ATOM 837 N N . LEU A 1 104 ? 0.741 -12.190 -2.852 1.00 58.03 104 LEU A N 1
ATOM 838 C CA . LEU A 1 104 ? 0.937 -11.326 -4.026 1.00 58.03 104 LEU A CA 1
ATOM 839 C C . LEU A 1 104 ? 2.321 -10.662 -4.070 1.00 58.03 104 LEU A C 1
ATOM 841 O O . LEU A 1 104 ? 2.789 -10.274 -5.138 1.00 58.03 104 LEU A O 1
ATOM 845 N N . PHE A 1 105 ? 3.000 -10.540 -2.933 1.00 56.94 105 PHE A N 1
ATOM 846 C CA . PHE A 1 105 ? 4.251 -9.793 -2.788 1.00 56.94 105 PHE A CA 1
ATOM 847 C C . PHE A 1 105 ? 5.488 -10.436 -3.454 1.00 56.94 105 PHE A C 1
ATOM 849 O O . PHE A 1 105 ? 6.597 -9.917 -3.322 1.00 56.94 105 PHE A O 1
ATOM 856 N N . ALA A 1 106 ? 5.319 -11.513 -4.226 1.00 50.22 106 ALA A N 1
ATOM 857 C CA . ALA A 1 106 ? 6.361 -12.148 -5.029 1.00 50.22 106 ALA A CA 1
ATOM 858 C C . ALA A 1 106 ? 6.181 -11.827 -6.528 1.00 50.22 106 ALA A C 1
ATOM 860 O O . ALA A 1 106 ? 5.444 -12.510 -7.235 1.00 50.22 106 ALA A O 1
ATOM 861 N N . GLY A 1 107 ? 6.865 -10.797 -7.042 1.00 53.94 107 GLY A N 1
ATOM 862 C CA . GLY A 1 107 ? 6.750 -10.415 -8.454 1.00 53.94 107 GLY A CA 1
ATOM 863 C C . GLY A 1 107 ? 7.867 -9.507 -8.968 1.00 53.94 107 GLY A C 1
ATOM 864 O O . GLY A 1 107 ? 8.677 -8.986 -8.199 1.00 53.94 107 GLY A O 1
ATOM 865 N N . ALA A 1 108 ? 7.900 -9.325 -10.293 1.00 70.50 108 ALA A N 1
ATOM 866 C CA . ALA A 1 108 ? 8.780 -8.369 -10.964 1.00 70.50 108 ALA A CA 1
ATOM 867 C C . ALA A 1 108 ? 8.506 -6.940 -10.473 1.00 70.50 108 ALA A C 1
ATOM 869 O O . ALA A 1 108 ? 7.359 -6.594 -10.197 1.00 70.50 108 ALA A O 1
ATOM 870 N N . ILE A 1 109 ? 9.538 -6.095 -10.419 1.00 80.75 109 ILE A N 1
ATOM 871 C CA . ILE A 1 109 ? 9.470 -4.768 -9.790 1.00 80.75 109 ILE A CA 1
ATOM 872 C C . ILE A 1 109 ? 8.268 -3.908 -10.218 1.00 80.75 109 ILE A C 1
ATOM 874 O O . ILE A 1 109 ? 7.635 -3.299 -9.364 1.00 80.75 109 ILE A O 1
ATOM 878 N N . LEU A 1 110 ? 7.891 -3.893 -11.502 1.00 83.75 110 LEU A N 1
ATOM 879 C CA . LEU A 1 110 ? 6.744 -3.107 -11.974 1.00 83.75 110 LEU A CA 1
ATOM 880 C C . LEU A 1 110 ? 5.401 -3.665 -11.478 1.00 83.75 110 LEU A C 1
ATOM 882 O O . LEU A 1 110 ? 4.512 -2.906 -11.089 1.00 83.75 110 LEU A O 1
ATOM 886 N N . VAL A 1 111 ? 5.264 -4.993 -11.448 1.00 85.69 111 VAL A N 1
ATOM 887 C CA . VAL A 1 111 ? 4.101 -5.672 -10.859 1.00 85.69 111 VAL A CA 1
ATOM 888 C C . VAL A 1 111 ? 4.062 -5.387 -9.358 1.00 85.69 111 VAL A C 1
ATOM 890 O O . VAL A 1 111 ? 3.015 -5.036 -8.827 1.00 85.69 111 VAL A O 1
ATOM 893 N N . GLY A 1 112 ? 5.218 -5.415 -8.695 1.00 86.38 112 GLY A N 1
ATOM 894 C CA . GLY A 1 112 ? 5.361 -5.048 -7.291 1.00 86.38 112 GLY A CA 1
ATOM 895 C C . GLY A 1 112 ? 4.946 -3.603 -6.992 1.00 86.38 112 GLY A C 1
ATOM 896 O O . GLY A 1 112 ? 4.150 -3.363 -6.092 1.00 86.38 112 GLY A O 1
ATOM 897 N N . LEU A 1 113 ? 5.399 -2.632 -7.786 1.00 88.31 113 LEU A N 1
ATOM 898 C CA . LEU A 1 113 ? 4.970 -1.237 -7.647 1.00 88.31 113 LEU A CA 1
ATOM 899 C C . LEU A 1 113 ? 3.478 -1.056 -7.944 1.00 88.31 113 LEU A C 1
ATOM 901 O O . LEU A 1 113 ? 2.836 -0.217 -7.321 1.00 88.31 113 LEU A O 1
ATOM 905 N N . THR A 1 114 ? 2.911 -1.858 -8.850 1.00 90.81 114 THR A N 1
ATOM 906 C CA . THR A 1 114 ? 1.461 -1.881 -9.094 1.00 90.81 114 THR A CA 1
ATOM 907 C C . THR A 1 114 ? 0.716 -2.383 -7.858 1.00 90.81 114 THR A C 1
ATOM 909 O O . THR A 1 114 ? -0.257 -1.761 -7.444 1.00 90.81 114 THR A O 1
ATOM 912 N N . ILE A 1 115 ? 1.198 -3.462 -7.234 1.00 89.94 115 ILE A N 1
ATOM 913 C CA . ILE A 1 115 ? 0.641 -4.025 -5.995 1.00 89.94 115 ILE A CA 1
ATOM 914 C C . ILE A 1 115 ? 0.794 -3.059 -4.816 1.00 89.94 115 ILE A C 1
ATOM 916 O O . ILE A 1 115 ? -0.069 -3.047 -3.952 1.00 89.94 115 ILE A O 1
ATOM 920 N N . LEU A 1 116 ? 1.848 -2.238 -4.788 1.00 90.56 116 LEU A N 1
ATOM 921 C CA . LEU A 1 116 ? 2.027 -1.189 -3.784 1.00 90.56 116 LEU A CA 1
ATOM 922 C C . LEU A 1 116 ? 1.077 -0.012 -4.026 1.00 90.56 116 LEU A C 1
ATOM 924 O O . LEU A 1 116 ? 0.432 0.471 -3.114 1.00 90.56 116 LEU A O 1
ATOM 928 N N . TRP A 1 117 ? 0.971 0.463 -5.264 1.00 94.94 117 TRP A N 1
ATOM 929 C CA . TRP A 1 117 ? 0.116 1.601 -5.604 1.00 94.94 117 TRP A CA 1
ATOM 930 C C . TRP A 1 117 ? -1.371 1.305 -5.396 1.00 94.94 117 TRP A C 1
ATOM 932 O O . TRP A 1 117 ? -2.143 2.172 -4.983 1.00 94.94 117 TRP A O 1
ATOM 942 N N . ALA A 1 118 ? -1.776 0.084 -5.726 1.00 93.62 118 ALA A N 1
ATOM 943 C CA . ALA A 1 118 ? -3.172 -0.263 -5.853 1.00 93.62 118 ALA A CA 1
ATOM 944 C C . ALA A 1 118 ? -4.019 -0.141 -4.573 1.00 93.62 118 ALA A C 1
ATOM 946 O O . ALA A 1 118 ? -5.053 0.537 -4.622 1.00 93.62 118 ALA A O 1
ATOM 947 N N . PRO A 1 119 ? -3.618 -0.743 -3.437 1.00 90.56 119 PRO A N 1
ATOM 948 C CA . PRO A 1 119 ? -4.367 -0.628 -2.193 1.00 90.56 119 PRO A CA 1
ATOM 949 C C . PRO A 1 119 ? -4.379 0.818 -1.682 1.00 90.56 119 PRO A C 1
ATOM 951 O O . PRO A 1 119 ? -5.404 1.269 -1.182 1.00 90.56 119 PRO A O 1
ATOM 954 N N . GLU A 1 120 ? -3.311 1.591 -1.901 1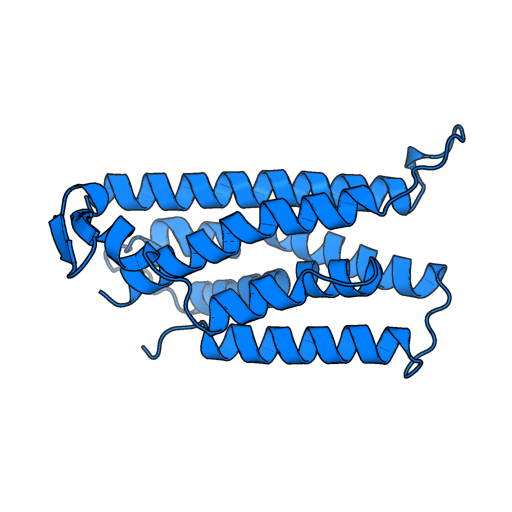.00 93.56 120 GLU A N 1
ATOM 955 C CA . GLU A 1 120 ? -3.222 2.999 -1.487 1.00 93.56 120 GLU A CA 1
ATOM 956 C C . GLU A 1 120 ? -4.252 3.878 -2.216 1.00 93.56 120 GLU A C 1
ATOM 958 O O . GLU A 1 120 ? -4.927 4.714 -1.609 1.00 93.56 120 GLU A O 1
ATOM 963 N N . GLU A 1 121 ? -4.436 3.665 -3.524 1.00 95.62 121 GLU A N 1
ATOM 964 C CA . GLU A 1 121 ? -5.479 4.348 -4.301 1.00 95.62 121 GLU A CA 1
ATOM 965 C C . GLU A 1 121 ? -6.885 3.917 -3.853 1.00 95.62 121 GLU A C 1
ATOM 967 O O . GLU A 1 121 ? -7.788 4.759 -3.762 1.00 95.62 121 GLU A O 1
ATOM 972 N N . CYS A 1 122 ? -7.087 2.634 -3.539 1.00 93.62 122 CYS A N 1
ATOM 973 C CA . CYS A 1 122 ? -8.343 2.136 -2.975 1.00 93.62 122 CYS A CA 1
ATOM 974 C C . CYS A 1 122 ? -8.651 2.780 -1.615 1.00 93.62 122 CYS A C 1
ATOM 976 O O . CYS A 1 122 ? -9.759 3.299 -1.434 1.00 93.62 122 CYS A O 1
ATOM 978 N N . TYR A 1 123 ? -7.671 2.832 -0.709 1.00 90.88 123 TYR A N 1
ATOM 979 C CA . TYR A 1 123 ? -7.778 3.487 0.595 1.00 90.88 123 TYR A CA 1
ATOM 980 C C . TYR A 1 123 ? -8.113 4.965 0.427 1.00 90.88 123 TYR A C 1
ATOM 982 O O . TYR A 1 123 ? -9.137 5.420 0.941 1.00 90.88 123 TYR A O 1
ATOM 990 N N . LEU A 1 124 ? -7.329 5.716 -0.352 1.00 95.12 124 LEU A N 1
ATOM 991 C CA . LEU A 1 124 ? -7.559 7.147 -0.562 1.00 95.12 124 LEU A CA 1
ATOM 992 C C . LEU A 1 124 ? -8.993 7.423 -1.041 1.00 95.12 124 LEU A C 1
ATOM 994 O O . LEU A 1 124 ? -9.661 8.336 -0.547 1.00 95.12 124 LEU A O 1
ATOM 998 N N . ARG A 1 125 ? -9.503 6.626 -1.989 1.00 94.56 125 ARG A N 1
ATOM 999 C CA . ARG A 1 125 ? -10.880 6.769 -2.487 1.00 94.56 125 ARG A CA 1
ATOM 1000 C C . ARG A 1 125 ? -11.918 6.449 -1.416 1.00 94.56 125 ARG A C 1
ATOM 1002 O O . ARG A 1 125 ? -12.859 7.230 -1.248 1.00 94.56 125 ARG A O 1
ATOM 1009 N N . ALA A 1 126 ? -11.754 5.339 -0.701 1.00 92.81 126 ALA A N 1
ATOM 1010 C CA . ALA A 1 126 ? -12.674 4.916 0.351 1.00 92.81 126 ALA A CA 1
ATOM 1011 C C . ALA A 1 126 ? -12.751 5.957 1.480 1.00 92.81 126 ALA A C 1
ATOM 1013 O O . ALA A 1 126 ? -13.841 6.390 1.863 1.00 92.81 126 ALA A O 1
ATOM 1014 N N . TRP A 1 127 ? -11.603 6.443 1.951 1.00 92.88 127 TRP A N 1
ATOM 1015 C CA . TRP A 1 127 ? -11.517 7.397 3.054 1.00 92.88 127 TRP A CA 1
ATOM 1016 C C . TRP A 1 127 ? -11.986 8.802 2.676 1.00 92.88 127 TRP A C 1
ATOM 1018 O O . TRP A 1 127 ? -12.647 9.461 3.481 1.00 92.88 127 TRP A O 1
ATOM 1028 N N . ARG A 1 128 ? -11.761 9.257 1.437 1.00 92.88 128 ARG A N 1
ATOM 1029 C CA . ARG A 1 128 ? -12.362 10.514 0.951 1.00 92.88 128 ARG A CA 1
ATOM 1030 C C . ARG A 1 128 ? -13.871 10.417 0.798 1.00 92.88 128 ARG A C 1
ATOM 1032 O O . ARG A 1 128 ? -14.577 11.379 1.106 1.00 92.88 128 ARG A O 1
ATOM 1039 N N . PHE A 1 129 ? -14.378 9.268 0.351 1.00 92.19 129 PHE A N 1
ATOM 1040 C CA . PHE A 1 129 ? -15.816 9.034 0.342 1.00 92.19 129 PHE A CA 1
ATOM 1041 C C . PHE A 1 129 ? -16.380 9.091 1.766 1.00 92.19 129 PHE A C 1
ATOM 1043 O O . PHE A 1 129 ? -17.367 9.791 1.992 1.00 92.19 129 PHE A O 1
ATOM 1050 N N . ALA A 1 130 ? -15.724 8.437 2.731 1.00 89.88 130 ALA A N 1
ATOM 1051 C CA . ALA A 1 130 ? -16.113 8.473 4.139 1.00 89.88 130 ALA A CA 1
ATOM 1052 C C . ALA A 1 130 ? -16.104 9.901 4.709 1.00 89.88 130 ALA A C 1
ATOM 1054 O O . ALA A 1 130 ? -17.087 10.301 5.334 1.00 89.88 130 ALA A O 1
ATOM 1055 N N . LEU A 1 131 ? -15.064 10.698 4.424 1.00 89.94 131 LEU A N 1
ATOM 1056 C CA . LEU A 1 131 ? -14.975 12.110 4.817 1.00 89.94 131 LEU A CA 1
ATOM 1057 C C . LEU A 1 131 ? -16.198 12.909 4.340 1.00 89.94 131 LEU A C 1
ATOM 1059 O O . LEU A 1 131 ? -16.795 13.650 5.117 1.00 89.94 131 LEU A O 1
ATOM 1063 N N . GLY A 1 132 ? -16.633 12.700 3.093 1.00 89.06 132 GLY A N 1
ATOM 1064 C CA . GLY A 1 132 ? -17.827 13.342 2.533 1.00 89.06 132 GLY A CA 1
ATOM 1065 C C . GLY A 1 132 ? -19.157 12.914 3.173 1.00 89.06 132 GLY A C 1
ATOM 1066 O O . GLY A 1 132 ? -20.195 13.508 2.880 1.00 89.06 132 GLY A O 1
ATOM 1067 N N . LYS A 1 133 ? -19.158 11.882 4.027 1.00 87.56 133 LYS A N 1
ATOM 1068 C CA . LYS A 1 133 ? -20.335 11.393 4.766 1.00 87.56 133 LYS A CA 1
ATOM 1069 C C . LYS A 1 133 ? -20.302 11.728 6.258 1.00 87.56 133 LYS A C 1
ATOM 1071 O O . LYS A 1 133 ? -21.298 11.470 6.940 1.00 87.56 133 LYS A O 1
ATOM 1076 N N . VAL A 1 134 ? -19.210 12.301 6.770 1.00 84.56 134 VAL A N 1
ATOM 1077 C CA . VAL A 1 134 ? -19.103 12.701 8.180 1.00 84.56 134 VAL A CA 1
ATOM 1078 C C . VAL A 1 134 ? -20.132 13.793 8.476 1.00 84.56 134 VAL A C 1
ATOM 1080 O O . VAL A 1 134 ? -20.154 14.845 7.840 1.00 84.56 134 VAL A O 1
ATOM 1083 N N . LYS A 1 135 ? -21.012 13.540 9.450 1.00 76.81 135 LYS A N 1
ATOM 1084 C CA . LYS A 1 135 ? -21.999 14.520 9.917 1.00 76.81 135 LYS A CA 1
ATOM 1085 C C . LYS A 1 135 ? -21.411 15.321 11.073 1.00 76.81 135 LYS A C 1
ATOM 1087 O O . LYS A 1 135 ? -21.021 14.745 12.084 1.00 76.81 135 LYS A O 1
ATOM 1092 N N . VAL A 1 136 ? -21.412 16.643 10.944 1.00 63.72 136 VAL A N 1
ATOM 1093 C CA . VAL A 1 136 ? -21.011 17.558 12.020 1.00 63.72 136 VAL A CA 1
ATOM 1094 C C . VAL A 1 136 ? -22.078 17.514 13.123 1.00 63.72 136 VAL A C 1
ATOM 1096 O O . VAL A 1 136 ? -23.239 17.813 12.851 1.00 63.72 136 VAL A O 1
ATOM 1099 N N . GLY A 1 137 ? -21.709 17.115 14.349 1.00 60.53 137 GLY A N 1
ATOM 1100 C CA . GLY A 1 137 ? -22.580 17.235 15.532 1.00 60.53 137 GLY A CA 1
ATOM 1101 C C . GLY A 1 137 ? -22.744 16.006 16.440 1.00 60.53 137 GLY A C 1
ATOM 1102 O O . GLY A 1 137 ? -23.447 16.113 17.440 1.00 60.53 137 GLY A O 1
ATOM 1103 N N . LYS A 1 138 ? -22.121 14.855 16.148 1.00 59.72 138 LYS A N 1
ATOM 1104 C CA . LYS A 1 138 ? -21.976 13.744 17.118 1.00 59.72 138 LYS A CA 1
ATOM 1105 C C . LYS A 1 138 ? -20.571 13.738 17.721 1.00 59.72 138 LYS A C 1
ATOM 1107 O O . LYS A 1 138 ? -19.648 14.243 17.088 1.00 59.72 138 LYS A O 1
ATOM 1112 N N . GLU A 1 139 ? -20.414 13.146 18.911 1.00 70.19 139 GLU A N 1
ATOM 1113 C CA . GLU A 1 139 ? -19.086 12.765 19.414 1.00 70.19 139 GLU A CA 1
ATOM 1114 C C . GLU A 1 139 ? -18.375 11.935 18.342 1.00 70.19 139 GLU A C 1
ATOM 1116 O O . GLU A 1 139 ? -18.881 10.898 17.903 1.00 70.19 139 GLU A O 1
ATOM 1121 N N . ALA A 1 140 ? -17.239 12.455 17.879 1.00 74.88 140 ALA A N 1
ATOM 1122 C CA . ALA A 1 140 ? -16.440 11.834 16.842 1.00 74.88 140 ALA A CA 1
ATOM 1123 C C . ALA A 1 140 ? -15.768 10.583 17.412 1.00 74.88 140 ALA A C 1
ATOM 1125 O O . ALA A 1 140 ? -14.947 10.676 18.326 1.00 74.88 140 ALA A O 1
ATOM 1126 N N . ASP A 1 141 ? -16.119 9.420 16.867 1.00 83.94 141 ASP A N 1
ATOM 1127 C CA . ASP A 1 141 ? -15.434 8.171 17.181 1.00 83.94 141 ASP A CA 1
ATOM 1128 C C . ASP A 1 141 ? -13.991 8.172 16.636 1.00 83.94 141 ASP A C 1
ATOM 1130 O O . ASP A 1 141 ? -13.570 9.064 15.891 1.00 83.94 141 ASP A O 1
ATOM 1134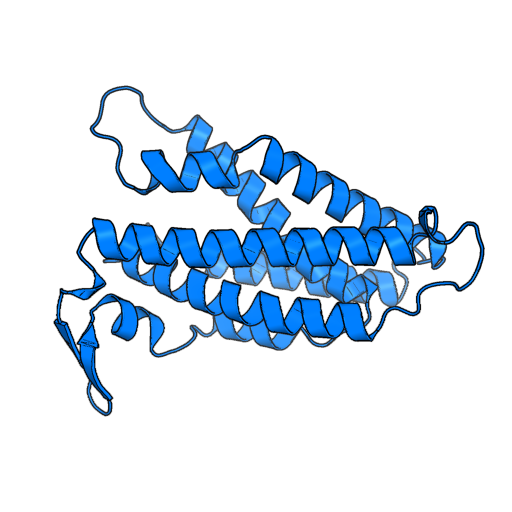 N N . VAL A 1 142 ? -13.212 7.148 16.998 1.00 84.38 142 VAL A N 1
ATOM 1135 C CA . VAL A 1 142 ? -11.819 6.994 16.544 1.00 84.38 142 VAL A CA 1
ATOM 1136 C C . VAL A 1 142 ? -11.684 7.028 15.012 1.00 84.38 142 VAL A C 1
ATOM 1138 O O . VAL A 1 142 ? -10.683 7.522 14.495 1.00 84.38 142 VAL A O 1
ATOM 1141 N N . MET A 1 143 ? -12.712 6.601 14.265 1.00 84.81 143 MET A N 1
ATOM 1142 C CA . MET A 1 143 ? -12.701 6.666 12.801 1.00 84.81 143 MET A CA 1
ATOM 1143 C C . MET A 1 143 ? -12.704 8.113 12.324 1.00 84.81 143 MET A C 1
ATOM 1145 O O . MET A 1 143 ? -11.853 8.500 11.530 1.00 84.81 143 MET A O 1
ATOM 1149 N N . GLN A 1 144 ? -13.626 8.928 12.832 1.00 86.12 144 GLN A N 1
ATOM 1150 C CA . GLN A 1 144 ? -13.746 10.335 12.442 1.00 86.12 144 GLN A CA 1
ATOM 1151 C C . GLN A 1 144 ? -12.582 11.190 12.927 1.00 86.12 144 GLN A C 1
ATOM 1153 O O . GLN A 1 144 ? -12.197 12.148 12.260 1.00 86.12 144 GLN A O 1
ATOM 1158 N N . ARG A 1 145 ? -12.041 10.856 14.096 1.00 88.19 145 ARG A N 1
ATOM 1159 C CA . ARG A 1 145 ? -11.063 11.689 14.789 1.00 88.19 145 ARG A CA 1
ATOM 1160 C C . ARG A 1 145 ? -9.618 11.383 14.387 1.00 88.19 145 ARG A C 1
ATOM 1162 O O . ARG A 1 145 ? -8.791 12.286 14.438 1.00 88.19 145 ARG A O 1
ATOM 1169 N N . VAL A 1 146 ? -9.322 10.139 13.996 1.00 88.12 146 VAL A N 1
ATOM 1170 C CA . VAL A 1 146 ? -7.952 9.659 13.730 1.00 88.12 146 VAL A CA 1
ATOM 1171 C C . VAL A 1 146 ? -7.804 9.134 12.303 1.00 88.12 146 VAL A C 1
ATOM 1173 O O . VAL A 1 146 ? -6.994 9.644 11.532 1.00 88.12 146 VAL A O 1
ATOM 1176 N N . PHE A 1 147 ? -8.611 8.145 11.924 1.00 89.44 147 PHE A N 1
ATOM 1177 C CA . PHE A 1 147 ? -8.396 7.381 10.692 1.00 89.44 147 PHE A CA 1
ATOM 1178 C C . PHE A 1 147 ? -8.822 8.112 9.416 1.00 89.44 147 PHE A C 1
ATOM 1180 O O . PHE A 1 147 ? -8.047 8.185 8.463 1.00 89.44 147 PHE A O 1
ATOM 1187 N N . ILE A 1 148 ? -10.017 8.714 9.402 1.00 91.19 148 ILE A N 1
ATOM 1188 C CA . ILE A 1 148 ? -10.494 9.501 8.259 1.00 91.19 148 ILE A CA 1
ATOM 1189 C C . ILE A 1 148 ? -9.503 10.638 7.953 1.00 91.19 148 ILE A C 1
ATOM 1191 O O . ILE A 1 148 ? -9.071 10.719 6.803 1.00 91.19 148 ILE A O 1
ATOM 1195 N N . PRO A 1 149 ? -9.083 11.488 8.916 1.00 91.69 149 PRO A N 1
ATOM 1196 C CA . PRO A 1 149 ? -8.114 12.545 8.636 1.00 91.69 149 PRO A CA 1
ATOM 1197 C C . PRO A 1 149 ? -6.776 12.033 8.092 1.00 91.69 149 PRO A C 1
ATOM 1199 O O . PRO A 1 149 ? -6.223 12.676 7.207 1.00 91.69 149 PRO A O 1
ATOM 1202 N N . ASN A 1 150 ? -6.282 10.879 8.563 1.00 91.88 150 ASN A N 1
ATOM 1203 C CA . ASN A 1 150 ? -5.001 10.311 8.130 1.00 91.88 150 ASN A CA 1
ATOM 1204 C C . ASN A 1 150 ? -5.007 9.939 6.637 1.00 91.88 150 ASN A C 1
ATOM 1206 O O . ASN A 1 150 ? -4.229 10.484 5.852 1.00 91.88 150 ASN A O 1
ATOM 1210 N N . TRP A 1 151 ? -5.936 9.072 6.222 1.00 93.62 151 TRP A N 1
ATOM 1211 C CA . TRP A 1 151 ? -5.980 8.535 4.853 1.00 93.62 151 TRP A CA 1
ATOM 1212 C C . TRP A 1 151 ? -6.804 9.370 3.864 1.00 93.62 151 TRP A C 1
ATOM 1214 O O . TRP A 1 151 ? -6.914 9.023 2.689 1.00 93.62 151 TRP A O 1
ATOM 1224 N N . SER A 1 152 ? -7.385 10.489 4.306 1.00 93.88 152 SER A N 1
ATOM 1225 C CA . SER A 1 152 ? -7.954 11.514 3.414 1.00 93.88 152 SER A CA 1
ATOM 1226 C C . SER A 1 152 ? -7.107 12.790 3.335 1.00 93.88 152 SER A C 1
ATOM 1228 O O . SER A 1 152 ? -7.516 13.757 2.685 1.00 93.88 152 SER A O 1
ATOM 1230 N N . SER A 1 153 ? -5.934 12.791 3.978 1.00 94.50 153 SER A N 1
ATOM 1231 C CA . SER A 1 153 ? -5.004 13.921 4.011 1.00 94.50 153 SER A CA 1
ATOM 1232 C C . SER A 1 153 ? -4.425 14.250 2.629 1.00 94.50 153 SER A C 1
ATOM 1234 O O . SER A 1 153 ? -4.386 13.418 1.714 1.00 94.50 153 SER A O 1
ATOM 1236 N N . ARG A 1 154 ? -3.950 15.491 2.466 1.00 94.94 154 ARG A N 1
ATOM 1237 C CA . ARG A 1 154 ? -3.290 15.927 1.222 1.00 94.94 154 ARG A CA 1
ATOM 1238 C C . ARG A 1 154 ? -1.918 15.288 1.067 1.00 94.94 154 ARG A C 1
ATOM 1240 O O . ARG A 1 154 ? -1.469 15.052 -0.054 1.00 94.94 154 ARG A O 1
ATOM 1247 N N . GLU A 1 155 ? -1.261 15.036 2.187 1.00 93.88 155 GLU A N 1
ATOM 1248 C CA . GLU A 1 155 ? 0.020 14.360 2.293 1.00 93.88 155 GLU A CA 1
ATOM 1249 C C . GLU A 1 155 ? -0.105 12.943 1.727 1.00 93.88 155 GLU A C 1
ATOM 1251 O O . GLU A 1 155 ? 0.620 12.594 0.792 1.00 93.88 155 GLU A O 1
ATOM 1256 N N . PHE A 1 156 ? -1.102 12.182 2.193 1.00 93.44 156 PHE A N 1
ATOM 1257 C CA . PHE A 1 156 ? -1.381 10.844 1.680 1.00 93.44 156 PHE A CA 1
ATOM 1258 C C . PHE A 1 156 ? -1.776 10.874 0.198 1.00 93.44 156 PHE A C 1
ATOM 1260 O O . PHE A 1 156 ? -1.204 10.141 -0.603 1.00 93.44 156 PHE A O 1
ATOM 1267 N N . GLU A 1 157 ? -2.662 11.789 -0.221 1.00 96.00 157 GLU A N 1
ATOM 1268 C CA . GLU A 1 157 ? -2.995 11.953 -1.645 1.00 96.00 157 GLU A CA 1
ATOM 1269 C C . GLU A 1 157 ? -1.748 12.205 -2.506 1.00 96.00 157 GLU A C 1
ATOM 1271 O O . GLU A 1 157 ? -1.588 11.603 -3.569 1.00 96.00 157 GLU A O 1
ATOM 1276 N N . THR A 1 158 ? -0.851 13.077 -2.051 1.00 96.12 158 THR A N 1
ATOM 1277 C CA . THR A 1 158 ? 0.382 13.400 -2.776 1.00 96.12 158 THR A CA 1
ATOM 1278 C C . THR A 1 158 ? 1.265 12.166 -2.933 1.00 96.12 158 THR A C 1
ATOM 1280 O O . THR A 1 158 ? 1.778 11.928 -4.028 1.00 96.12 158 THR A O 1
ATOM 1283 N N . PHE A 1 159 ? 1.406 11.360 -1.879 1.00 94.75 159 PHE A N 1
ATOM 1284 C CA . PHE A 1 159 ? 2.121 10.086 -1.923 1.00 94.75 159 PHE A CA 1
ATOM 1285 C C . PHE A 1 159 ? 1.514 9.128 -2.962 1.00 94.75 159 PHE A C 1
ATOM 1287 O O . PHE A 1 159 ? 2.221 8.690 -3.873 1.00 94.75 159 PHE A O 1
ATOM 1294 N N . VAL A 1 160 ? 0.197 8.888 -2.918 1.00 96.50 160 VAL A N 1
ATOM 1295 C CA . VAL A 1 160 ? -0.490 7.983 -3.862 1.00 96.50 160 VAL A CA 1
ATOM 1296 C C . VAL A 1 160 ? -0.323 8.445 -5.312 1.00 96.50 160 VAL A C 1
ATOM 1298 O O . VAL A 1 160 ? -0.049 7.641 -6.208 1.00 96.50 160 VAL A O 1
ATOM 1301 N N . ARG A 1 161 ? -0.444 9.754 -5.567 1.00 96.88 161 ARG A N 1
ATOM 1302 C CA . ARG A 1 161 ? -0.279 10.328 -6.912 1.00 96.88 161 ARG A CA 1
ATOM 1303 C C . ARG A 1 161 ? 1.155 10.201 -7.418 1.00 96.88 161 ARG A C 1
ATOM 1305 O O . ARG A 1 161 ? 1.344 9.844 -8.581 1.00 96.88 161 ARG A O 1
ATOM 1312 N N . LYS A 1 162 ? 2.156 10.457 -6.569 1.00 95.12 162 LYS A N 1
ATOM 1313 C CA . LYS A 1 162 ? 3.574 10.251 -6.910 1.00 95.12 162 LYS A CA 1
ATOM 1314 C C . LYS A 1 162 ? 3.846 8.789 -7.258 1.00 95.12 162 LYS A C 1
ATOM 1316 O O . LYS A 1 162 ? 4.462 8.521 -8.288 1.00 95.12 162 LYS A O 1
ATOM 1321 N N . LEU A 1 163 ? 3.357 7.863 -6.434 1.00 93.62 163 LEU A N 1
ATOM 1322 C CA . LEU A 1 163 ? 3.543 6.428 -6.625 1.00 93.62 163 LEU A CA 1
ATOM 1323 C C . LEU A 1 163 ? 2.910 5.947 -7.941 1.00 93.62 163 LEU A C 1
ATOM 1325 O O . LEU A 1 163 ? 3.587 5.313 -8.749 1.00 93.62 163 LEU A O 1
ATOM 1329 N N . GLY A 1 164 ? 1.665 6.341 -8.227 1.00 94.12 164 GLY A N 1
ATOM 1330 C CA . GLY A 1 164 ? 1.010 6.023 -9.503 1.00 94.12 164 GLY A CA 1
ATOM 1331 C C . GLY A 1 164 ? 1.711 6.649 -10.716 1.00 94.12 164 GLY A C 1
ATOM 1332 O O . GLY A 1 164 ? 1.834 6.021 -11.767 1.00 94.12 164 GLY A O 1
ATOM 1333 N N . GLY A 1 165 ? 2.236 7.870 -10.572 1.00 93.62 165 GLY A N 1
ATOM 1334 C CA . GLY A 1 165 ? 3.065 8.511 -11.595 1.00 93.62 165 GLY A CA 1
ATOM 1335 C C . GLY A 1 165 ? 4.337 7.716 -11.907 1.00 93.62 165 GLY A C 1
ATOM 1336 O O . GLY A 1 165 ? 4.663 7.527 -13.078 1.00 93.62 165 GLY A O 1
ATOM 1337 N N . LEU A 1 166 ? 5.016 7.198 -10.880 1.00 90.50 166 LEU A N 1
ATOM 1338 C CA . LEU A 1 166 ? 6.220 6.376 -11.035 1.00 90.50 166 LEU A CA 1
ATOM 1339 C C . LEU A 1 166 ? 5.936 5.017 -11.682 1.00 90.50 166 LEU A C 1
ATOM 1341 O O . LEU A 1 166 ? 6.722 4.594 -12.527 1.00 90.50 166 LEU A O 1
ATOM 1345 N N . VAL A 1 167 ? 4.814 4.366 -11.353 1.00 90.00 167 VAL A N 1
ATOM 1346 C CA . VAL A 1 167 ? 4.374 3.132 -12.035 1.00 90.00 167 VAL A CA 1
ATOM 1347 C C . VAL A 1 167 ? 4.237 3.377 -13.542 1.00 90.00 167 VAL A C 1
ATOM 1349 O O . VAL A 1 167 ? 4.809 2.641 -14.346 1.00 90.00 167 VAL A O 1
ATOM 1352 N N . ASN A 1 168 ? 3.549 4.453 -13.933 1.00 90.12 168 ASN A N 1
ATOM 1353 C CA . ASN A 1 168 ? 3.359 4.809 -15.342 1.00 90.12 168 ASN A CA 1
ATOM 1354 C C . ASN A 1 168 ? 4.679 5.183 -16.041 1.00 90.12 168 ASN A C 1
ATOM 1356 O O . ASN A 1 168 ? 4.924 4.776 -17.181 1.00 90.12 168 ASN A O 1
ATOM 1360 N N . GLU A 1 169 ? 5.546 5.943 -15.367 1.00 86.75 169 GLU A N 1
ATOM 1361 C CA . GLU A 1 169 ? 6.858 6.324 -15.900 1.00 86.75 169 GLU A CA 1
ATOM 1362 C C . GLU A 1 169 ? 7.756 5.093 -16.105 1.00 86.75 169 GLU A C 1
ATOM 1364 O O . GLU A 1 169 ? 8.417 4.985 -17.139 1.00 86.75 169 GLU A O 1
ATOM 1369 N N . MET A 1 170 ? 7.743 4.138 -15.167 1.00 79.94 170 MET A N 1
ATOM 1370 C CA . MET A 1 170 ? 8.495 2.886 -15.282 1.00 79.94 170 MET A CA 1
ATOM 1371 C C . MET A 1 170 ? 7.958 2.029 -16.424 1.00 79.94 170 MET A C 1
ATOM 1373 O O . MET A 1 170 ? 8.748 1.572 -17.246 1.00 79.94 170 MET A O 1
ATOM 1377 N N . ALA A 1 171 ? 6.638 1.863 -16.533 1.00 80.06 171 ALA A N 1
ATOM 1378 C CA . ALA A 1 171 ? 6.032 1.139 -17.648 1.00 80.06 171 ALA A CA 1
ATOM 1379 C C . ALA A 1 171 ? 6.465 1.732 -19.002 1.00 80.06 171 ALA A C 1
ATOM 1381 O O . ALA A 1 171 ? 6.863 0.998 -19.906 1.00 80.06 171 ALA A O 1
ATOM 1382 N N . THR A 1 172 ? 6.487 3.064 -19.107 1.00 79.38 172 THR A N 1
ATOM 1383 C CA . THR A 1 172 ? 6.934 3.770 -20.317 1.00 79.38 172 THR A CA 1
ATOM 1384 C C . THR A 1 172 ? 8.423 3.542 -20.598 1.00 79.38 172 THR A C 1
ATOM 1386 O O . THR A 1 172 ? 8.788 3.183 -21.715 1.00 79.38 172 THR A O 1
ATOM 1389 N N . LYS A 1 173 ? 9.300 3.715 -19.597 1.00 71.88 173 LYS A N 1
ATOM 1390 C CA . LYS A 1 173 ? 10.757 3.542 -19.757 1.00 71.88 173 LYS A CA 1
ATOM 1391 C C . LYS A 1 173 ? 11.159 2.106 -20.077 1.00 71.88 173 LYS A C 1
ATOM 1393 O O . LYS A 1 173 ? 12.087 1.896 -20.851 1.00 71.88 173 LYS A O 1
ATOM 1398 N N . CYS A 1 174 ? 10.460 1.129 -19.508 1.00 66.38 174 CYS A N 1
ATOM 1399 C CA . CYS A 1 174 ? 10.679 -0.286 -19.785 1.00 66.38 174 CYS A CA 1
ATOM 1400 C C . CYS A 1 174 ? 10.058 -0.742 -21.117 1.00 66.38 174 CYS A C 1
ATOM 1402 O O . CYS A 1 174 ? 10.171 -1.919 -21.448 1.00 66.38 174 CYS A O 1
ATOM 1404 N N . GLY A 1 175 ? 9.404 0.152 -21.870 1.00 70.12 175 GLY A N 1
ATOM 1405 C CA . GLY A 1 175 ? 8.777 -0.184 -23.148 1.00 70.12 175 GLY A CA 1
ATOM 1406 C C . GLY A 1 175 ? 7.635 -1.188 -23.002 1.00 70.12 175 GLY A C 1
ATOM 1407 O O . GLY A 1 175 ? 7.470 -2.055 -23.854 1.00 70.12 175 GLY A O 1
ATOM 1408 N N . VAL A 1 176 ? 6.874 -1.116 -21.904 1.00 72.19 176 VAL A N 1
ATOM 1409 C CA . VAL A 1 176 ? 5.749 -2.025 -21.669 1.00 72.19 176 VAL A CA 1
ATOM 1410 C C . VAL A 1 176 ? 4.664 -1.758 -22.704 1.00 72.19 176 VAL A C 1
ATOM 1412 O O . VAL A 1 176 ? 4.007 -0.720 -22.692 1.00 72.19 176 VAL A O 1
ATOM 1415 N N . GLU A 1 177 ? 4.472 -2.724 -23.594 1.00 75.12 177 GLU A N 1
ATOM 1416 C CA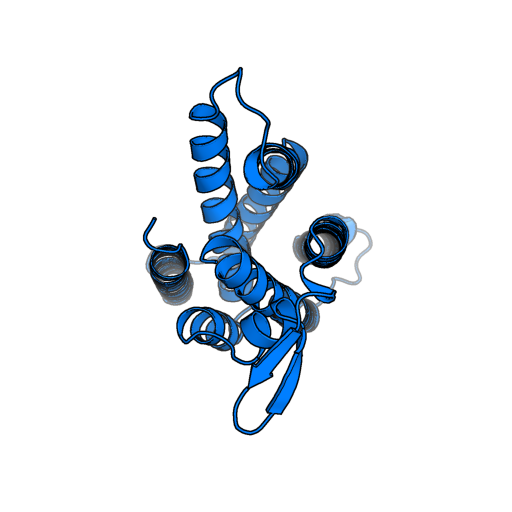 . GLU A 1 177 ? 3.425 -2.677 -24.606 1.00 75.12 177 GLU A CA 1
ATOM 1417 C C . GLU A 1 177 ? 2.042 -2.861 -23.973 1.00 75.12 177 GLU A C 1
ATOM 1419 O O . GLU A 1 177 ? 1.828 -3.740 -23.128 1.00 75.12 177 GLU A O 1
ATOM 1424 N N . GLU A 1 178 ? 1.073 -2.063 -24.421 1.00 81.19 178 GLU A N 1
ATOM 1425 C CA . GLU A 1 178 ? -0.319 -2.219 -24.011 1.00 81.19 178 GLU A CA 1
ATOM 1426 C C . GLU A 1 178 ? -0.811 -3.627 -24.381 1.00 81.19 178 GLU A C 1
ATOM 1428 O O . GLU A 1 178 ? -0.650 -4.084 -25.513 1.00 81.19 178 GLU A O 1
ATOM 1433 N N . ARG A 1 179 ? -1.416 -4.341 -23.422 1.00 80.56 179 ARG A N 1
ATOM 1434 C CA . ARG A 1 179 ? -1.836 -5.756 -23.558 1.00 80.56 179 ARG A CA 1
ATOM 1435 C C . ARG A 1 179 ? -0.692 -6.758 -23.781 1.00 80.56 179 ARG A C 1
ATOM 1437 O O . ARG A 1 179 ? -0.972 -7.949 -23.986 1.00 80.56 179 ARG A O 1
ATOM 1444 N N . GLY A 1 180 ? 0.562 -6.315 -23.694 1.00 71.06 180 GLY A N 1
ATOM 1445 C CA . GLY A 1 180 ? 1.737 -7.174 -23.608 1.00 71.06 180 GLY A CA 1
ATOM 1446 C C . GLY A 1 180 ? 1.731 -8.021 -22.333 1.00 71.06 180 GLY A C 1
ATOM 1447 O O . GLY A 1 180 ? 0.860 -7.882 -21.471 1.00 71.06 180 GLY A O 1
ATOM 1448 N N . TRP A 1 181 ? 2.700 -8.929 -22.202 1.00 76.62 181 TRP A N 1
ATOM 1449 C CA . TRP A 1 181 ? 2.751 -9.840 -21.053 1.00 76.62 181 TRP A CA 1
ATOM 1450 C C . TRP A 1 181 ? 2.854 -9.082 -19.719 1.00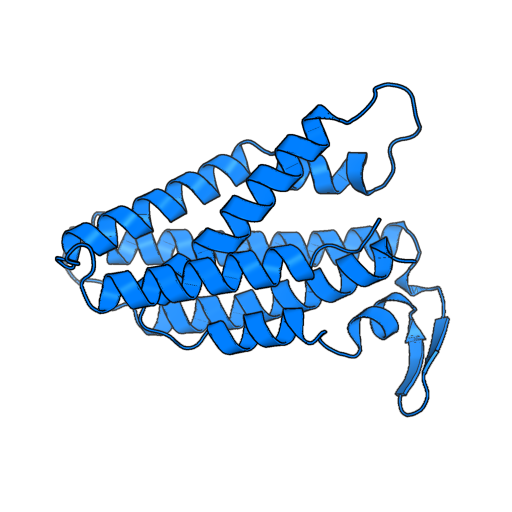 76.62 181 TRP A C 1
ATOM 1452 O O . TRP A 1 181 ? 1.993 -9.251 -18.864 1.00 76.62 181 TRP A O 1
ATOM 1462 N N . VAL A 1 182 ? 3.813 -8.159 -19.586 1.00 75.81 182 VAL A N 1
ATOM 1463 C CA . VAL A 1 182 ? 4.001 -7.364 -18.356 1.00 75.81 182 VAL A CA 1
ATOM 1464 C C . VAL A 1 182 ? 2.758 -6.535 -18.015 1.00 75.81 182 VAL A C 1
ATOM 1466 O O . VAL A 1 182 ? 2.356 -6.476 -16.858 1.00 75.81 182 VAL A O 1
ATOM 1469 N N . TRP A 1 183 ? 2.101 -5.949 -19.022 1.00 81.19 183 TRP A N 1
ATOM 1470 C CA . TRP A 1 183 ? 0.841 -5.227 -18.832 1.00 81.19 183 TRP A CA 1
ATOM 1471 C C . TRP A 1 183 ? -0.246 -6.129 -18.238 1.00 81.19 183 TRP A C 1
ATOM 1473 O O . TRP A 1 183 ? -0.936 -5.733 -17.302 1.00 81.19 183 TRP A O 1
ATOM 1483 N N . LYS A 1 184 ? -0.390 -7.352 -18.762 1.00 85.31 184 LYS A N 1
ATOM 1484 C CA . LYS A 1 184 ? -1.368 -8.330 -18.269 1.00 85.31 184 LYS A CA 1
ATOM 1485 C C . LYS A 1 184 ? -1.060 -8.795 -16.851 1.00 85.31 184 LYS A C 1
ATOM 1487 O O . LYS A 1 184 ? -2.000 -8.971 -16.086 1.00 85.31 184 LYS A O 1
ATOM 1492 N N . GLU A 1 185 ? 0.212 -8.949 -16.489 1.00 85.62 185 GLU A N 1
ATOM 1493 C CA . GLU A 1 185 ? 0.611 -9.268 -15.112 1.00 85.62 185 GLU A CA 1
ATOM 1494 C C . GLU A 1 185 ? 0.243 -8.126 -14.150 1.00 85.62 185 GLU A C 1
ATOM 1496 O O . GLU A 1 185 ? -0.389 -8.365 -13.122 1.00 85.62 185 GLU A O 1
ATOM 1501 N N . CYS A 1 186 ? 0.540 -6.871 -14.508 1.00 87.50 186 CYS A N 1
ATOM 1502 C CA . CYS A 1 186 ? 0.111 -5.697 -13.738 1.00 87.50 186 CYS A CA 1
ATOM 1503 C C . CYS A 1 186 ? -1.419 -5.608 -13.626 1.00 87.50 186 CYS A C 1
ATOM 1505 O O . CYS A 1 186 ? -1.952 -5.327 -12.555 1.00 87.50 186 CYS A O 1
ATOM 1507 N N . GLU A 1 187 ? -2.144 -5.873 -14.714 1.00 91.19 187 GLU A N 1
ATOM 1508 C CA . GLU A 1 187 ? -3.608 -5.853 -14.732 1.00 91.19 187 GLU A CA 1
ATOM 1509 C C . GLU A 1 187 ? -4.210 -6.987 -13.886 1.00 91.19 187 GLU A C 1
ATOM 1511 O O . GLU A 1 187 ? -5.194 -6.778 -13.175 1.00 91.19 187 GLU A O 1
ATOM 1516 N N . ALA A 1 188 ? -3.626 -8.185 -13.938 1.00 89.69 188 ALA A N 1
ATOM 1517 C CA . ALA A 1 188 ? -4.026 -9.317 -13.109 1.00 89.69 188 ALA A CA 1
ATOM 1518 C C . ALA A 1 188 ? -3.790 -9.017 -11.625 1.00 89.69 188 ALA A C 1
ATOM 1520 O O . ALA A 1 188 ? -4.697 -9.214 -10.815 1.00 89.69 188 ALA A O 1
ATOM 1521 N N . ALA A 1 189 ? -2.626 -8.460 -11.285 1.00 88.62 189 ALA A N 1
ATOM 1522 C CA . ALA A 1 189 ? -2.316 -8.017 -9.933 1.00 88.62 189 ALA A CA 1
ATOM 1523 C C . ALA A 1 189 ? -3.301 -6.940 -9.451 1.00 88.62 189 ALA A C 1
ATOM 1525 O O . ALA A 1 189 ? -3.878 -7.076 -8.377 1.00 88.62 189 ALA A O 1
ATOM 1526 N N . TRP A 1 190 ? -3.582 -5.922 -10.270 1.00 92.75 190 TRP A N 1
ATOM 1527 C CA . TRP A 1 190 ? -4.576 -4.884 -9.971 1.00 92.75 190 TRP A CA 1
ATOM 1528 C C . TRP A 1 190 ? -5.977 -5.464 -9.725 1.00 92.75 190 TRP A C 1
ATOM 1530 O O . TRP A 1 190 ? -6.632 -5.116 -8.742 1.00 92.75 190 TRP A O 1
ATOM 1540 N N . ARG A 1 191 ? -6.440 -6.385 -10.581 1.00 92.50 191 ARG A N 1
ATOM 1541 C CA . ARG A 1 191 ? -7.729 -7.077 -10.393 1.00 92.50 191 ARG A CA 1
ATOM 1542 C C . ARG A 1 191 ? -7.761 -7.861 -9.089 1.00 92.50 191 ARG A C 1
ATOM 1544 O O . ARG A 1 191 ? -8.776 -7.823 -8.393 1.00 92.50 191 ARG A O 1
ATOM 1551 N N . GLN A 1 192 ? -6.670 -8.552 -8.768 1.00 90.19 192 GLN A N 1
ATOM 1552 C CA . GLN A 1 192 ? -6.569 -9.298 -7.525 1.00 90.19 192 GLN A CA 1
ATOM 1553 C C . GLN A 1 192 ? -6.624 -8.352 -6.325 1.00 90.19 192 GLN A C 1
ATOM 1555 O O . GLN A 1 192 ? -7.393 -8.619 -5.408 1.00 90.19 192 GLN A O 1
ATOM 1560 N N . VAL A 1 193 ? -5.906 -7.225 -6.351 1.00 90.00 193 VAL A N 1
ATOM 1561 C CA . VAL A 1 193 ? -5.972 -6.211 -5.287 1.00 90.00 193 VAL A CA 1
ATOM 1562 C C . VAL A 1 193 ? -7.394 -5.682 -5.116 1.00 90.00 193 VAL A C 1
ATOM 1564 O O . VAL A 1 193 ? -7.893 -5.697 -4.001 1.00 90.00 193 VAL A O 1
ATOM 1567 N N . ILE A 1 194 ? -8.096 -5.297 -6.190 1.00 91.94 194 ILE A N 1
ATOM 1568 C CA . ILE A 1 194 ? -9.499 -4.848 -6.082 1.00 91.94 194 ILE A CA 1
ATOM 1569 C C . ILE A 1 194 ? -10.368 -5.911 -5.408 1.00 91.94 194 ILE A C 1
ATOM 1571 O O . ILE A 1 194 ? -11.222 -5.585 -4.581 1.00 91.94 194 ILE A O 1
ATOM 1575 N N . TRP A 1 195 ? -10.195 -7.175 -5.797 1.00 90.75 195 TRP A N 1
ATOM 1576 C CA . TRP A 1 195 ? -10.963 -8.264 -5.213 1.00 90.75 195 TRP A CA 1
ATOM 1577 C C . TRP A 1 195 ? -10.646 -8.425 -3.723 1.00 90.75 195 TRP A C 1
ATOM 1579 O O . TRP A 1 195 ? -11.575 -8.483 -2.922 1.00 90.75 195 TRP A O 1
ATOM 1589 N N . VAL A 1 196 ? -9.365 -8.429 -3.338 1.00 87.88 196 VAL A N 1
ATOM 1590 C CA . VAL A 1 196 ? -8.978 -8.545 -1.927 1.00 87.88 196 VAL A CA 1
ATOM 1591 C C . VAL A 1 196 ? -9.460 -7.332 -1.130 1.00 87.88 196 VAL A C 1
ATOM 1593 O O . VAL A 1 196 ? -10.069 -7.540 -0.088 1.00 87.88 196 VAL A O 1
ATOM 1596 N N . GLU A 1 197 ? -9.286 -6.103 -1.627 1.00 87.75 197 GLU A N 1
ATOM 1597 C CA . GLU A 1 197 ? -9.805 -4.874 -1.010 1.00 87.75 197 GLU A CA 1
ATOM 1598 C C . GLU A 1 197 ? -11.302 -4.984 -0.737 1.00 87.75 197 GLU A C 1
ATOM 1600 O O . GLU A 1 197 ? -11.754 -4.759 0.382 1.00 87.75 197 GLU A O 1
ATOM 1605 N N . LYS A 1 198 ? -12.087 -5.382 -1.744 1.00 87.56 198 LYS A N 1
ATOM 1606 C CA . LYS A 1 198 ? -13.537 -5.538 -1.602 1.00 87.56 198 LYS A CA 1
ATOM 1607 C C . LYS A 1 198 ? -13.898 -6.511 -0.476 1.00 87.56 198 LYS A C 1
ATOM 1609 O O . LYS A 1 198 ? -14.815 -6.227 0.286 1.00 87.56 198 LYS A O 1
ATOM 1614 N N . GLU A 1 199 ? -13.197 -7.638 -0.385 1.00 86.19 199 GLU A N 1
ATOM 1615 C CA . GLU A 1 199 ? -13.439 -8.670 0.630 1.00 86.19 199 GLU A CA 1
ATOM 1616 C C . GLU A 1 199 ? -12.810 -8.333 1.996 1.00 86.19 199 GLU A C 1
ATOM 1618 O O . GLU A 1 199 ? -13.129 -8.971 3.001 1.00 86.19 199 GLU A O 1
ATOM 1623 N N . PHE A 1 200 ? -11.888 -7.368 2.045 1.00 82.25 200 PHE A N 1
ATOM 1624 C CA . PHE A 1 200 ? -11.193 -6.941 3.257 1.00 82.25 200 PHE A CA 1
ATOM 1625 C C . PHE A 1 200 ? -12.067 -6.035 4.133 1.00 82.25 200 PHE A C 1
ATOM 1627 O O . PHE A 1 200 ? -12.021 -6.123 5.367 1.00 82.25 200 PHE A O 1
ATOM 1634 N N . TRP A 1 201 ? -12.896 -5.190 3.514 1.00 82.56 201 TRP A N 1
ATOM 1635 C CA . TRP A 1 201 ? -13.837 -4.341 4.240 1.00 82.56 201 TRP A CA 1
ATOM 1636 C C . TRP A 1 201 ? -14.904 -5.191 4.948 1.00 82.56 201 TRP A C 1
ATOM 1638 O O . TRP A 1 201 ? -15.504 -6.076 4.340 1.00 82.56 201 TRP A O 1
ATOM 1648 N N . PRO A 1 202 ? -15.175 -4.949 6.243 1.00 77.50 202 PRO A N 1
ATOM 1649 C CA . PRO A 1 202 ? -16.180 -5.713 6.966 1.00 77.50 202 PRO A CA 1
ATOM 1650 C C . PRO A 1 202 ? -17.586 -5.364 6.468 1.00 77.50 202 PRO A C 1
ATOM 1652 O O . PRO A 1 202 ? -17.902 -4.186 6.323 1.00 77.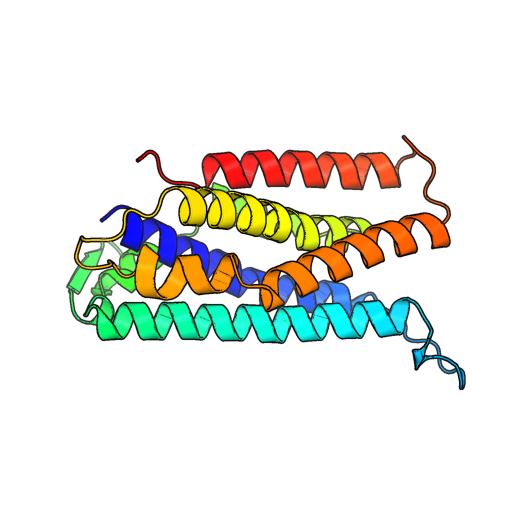50 202 PRO A O 1
ATOM 1655 N N . ASP A 1 203 ? -18.464 -6.364 6.337 1.00 73.44 203 ASP A N 1
ATOM 1656 C CA . ASP A 1 203 ? -19.901 -6.128 6.152 1.00 73.44 203 ASP A CA 1
ATOM 1657 C C . ASP A 1 203 ? -20.437 -5.317 7.343 1.00 73.44 203 ASP A C 1
ATOM 1659 O O . ASP A 1 203 ? -20.488 -5.824 8.476 1.00 73.44 203 ASP A O 1
ATOM 1663 N N . VAL A 1 204 ? -20.795 -4.051 7.115 1.00 61.06 204 VAL A N 1
ATOM 1664 C CA . VAL A 1 204 ? -21.317 -3.107 8.122 1.00 61.06 204 VAL A CA 1
ATOM 1665 C C . VAL A 1 204 ? -22.805 -2.871 7.970 1.00 61.06 204 VAL A C 1
ATOM 1667 O O . VAL A 1 204 ? -23.254 -2.556 6.850 1.00 61.06 204 VAL A O 1
#